Protein AF-A0A286A6K4-F1 (afdb_monomer_lite)

Radius of gyration: 18.93 Å; chains: 1; bounding box: 54×46×49 Å

Structure (mmCIF, N/CA/C/O backbone):
data_AF-A0A286A6K4-F1
#
_entry.id   AF-A0A286A6K4-F1
#
loop_
_atom_site.group_PDB
_atom_site.id
_atom_site.type_symbol
_atom_site.label_atom_id
_atom_site.label_alt_id
_atom_site.label_comp_id
_atom_site.label_asym_id
_atom_site.label_entity_id
_atom_site.label_seq_id
_atom_site.pdbx_PDB_ins_code
_atom_site.Cartn_x
_atom_site.Cartn_y
_atom_site.Cartn_z
_atom_site.occupancy
_atom_site.B_iso_or_equiv
_atom_site.auth_seq_id
_atom_site.auth_comp_id
_atom_site.auth_asym_id
_atom_site.auth_atom_id
_atom_site.pdbx_PDB_model_num
ATOM 1 N N . MET A 1 1 ? 25.365 28.812 -4.957 1.00 28.83 1 MET A N 1
ATOM 2 C CA . MET A 1 1 ? 25.739 27.561 -4.268 1.00 28.83 1 MET A CA 1
ATOM 3 C C . MET A 1 1 ? 24.721 27.369 -3.160 1.00 28.83 1 MET A C 1
ATOM 5 O O . MET A 1 1 ? 24.842 28.014 -2.130 1.00 28.83 1 MET A O 1
ATOM 9 N N . ILE A 1 2 ? 23.638 26.648 -3.447 1.00 25.81 2 ILE A N 1
ATOM 10 C CA . ILE A 1 2 ? 22.561 26.421 -2.474 1.00 25.81 2 ILE A CA 1
ATOM 11 C C . ILE A 1 2 ? 23.035 25.290 -1.561 1.00 25.81 2 ILE A C 1
ATOM 13 O O . ILE A 1 2 ? 23.483 24.254 -2.054 1.00 25.81 2 ILE A O 1
ATOM 17 N N . LEU A 1 3 ? 23.035 25.528 -0.252 1.00 21.88 3 LEU A N 1
ATOM 18 C CA . LEU A 1 3 ? 23.424 24.536 0.744 1.00 21.88 3 LEU A CA 1
ATOM 19 C C . LEU A 1 3 ? 22.329 23.461 0.814 1.00 21.88 3 LEU A C 1
ATOM 21 O O . LEU A 1 3 ? 21.149 23.781 0.896 1.00 21.88 3 LEU A O 1
ATOM 25 N N . LEU A 1 4 ? 22.725 22.183 0.832 1.00 24.80 4 LEU A N 1
ATOM 26 C CA . LEU A 1 4 ? 21.844 21.001 0.943 1.00 24.80 4 LEU A CA 1
ATOM 27 C C . LEU A 1 4 ? 20.885 21.026 2.156 1.00 24.80 4 LEU A C 1
ATOM 29 O O . LEU A 1 4 ? 19.951 20.239 2.225 1.00 24.80 4 LEU A O 1
ATOM 33 N N . GLN A 1 5 ? 21.096 21.945 3.097 1.00 26.61 5 GLN A N 1
ATOM 34 C CA . GLN A 1 5 ? 20.289 22.147 4.301 1.00 26.61 5 GLN A CA 1
ATOM 35 C C . GLN A 1 5 ? 19.028 22.990 4.024 1.00 26.61 5 GLN A C 1
ATOM 37 O O . GLN A 1 5 ? 18.044 22.890 4.753 1.00 26.61 5 GLN A O 1
ATOM 42 N N . ASP A 1 6 ? 19.031 23.778 2.944 1.00 25.44 6 ASP A N 1
ATOM 43 C CA . ASP A 1 6 ? 17.927 24.675 2.579 1.00 25.44 6 ASP A CA 1
ATOM 44 C C . ASP A 1 6 ? 16.860 23.987 1.703 1.00 25.44 6 ASP A C 1
ATOM 46 O O . ASP A 1 6 ? 15.765 24.519 1.535 1.00 25.44 6 ASP A O 1
ATOM 50 N N . LEU A 1 7 ? 17.140 22.782 1.185 1.00 24.81 7 LEU A N 1
ATOM 51 C CA . LEU A 1 7 ? 16.200 21.963 0.397 1.00 24.81 7 LEU A CA 1
ATOM 52 C C . LEU A 1 7 ? 15.197 21.171 1.261 1.00 24.81 7 LEU A C 1
ATOM 54 O O . LEU A 1 7 ? 14.222 20.645 0.735 1.00 24.81 7 LEU A O 1
ATOM 58 N N . PHE A 1 8 ? 15.393 21.136 2.583 1.00 26.64 8 PHE A N 1
ATOM 59 C CA . PHE A 1 8 ? 14.507 20.481 3.555 1.00 26.64 8 PHE A CA 1
ATOM 60 C C . PHE A 1 8 ? 13.744 21.493 4.423 1.00 26.64 8 PHE A C 1
ATOM 62 O O . PHE A 1 8 ? 13.585 21.312 5.629 1.00 26.64 8 PHE A O 1
ATOM 69 N N . GLN A 1 9 ? 13.254 22.582 3.829 1.00 26.62 9 GLN A N 1
ATOM 70 C CA . GLN A 1 9 ? 12.244 23.405 4.494 1.00 26.62 9 GLN A CA 1
ATOM 71 C C . GLN A 1 9 ? 10.858 22.767 4.272 1.00 26.62 9 GLN A C 1
ATOM 73 O O . GLN A 1 9 ? 10.424 22.674 3.123 1.00 26.62 9 GLN A O 1
ATOM 78 N N . PRO A 1 10 ? 10.109 22.405 5.336 1.00 27.75 10 PRO A N 1
ATOM 79 C CA . PRO A 1 10 ? 8.742 21.861 5.253 1.00 27.75 10 PRO A CA 1
ATOM 80 C C . PRO A 1 10 ? 7.733 22.747 4.497 1.00 27.75 10 PRO A C 1
ATOM 82 O O . PRO A 1 10 ? 6.605 22.340 4.251 1.00 27.75 10 PRO A O 1
ATOM 85 N N . ARG A 1 11 ? 8.125 23.972 4.125 1.00 25.16 11 ARG A N 1
ATOM 86 C CA . ARG A 1 11 ? 7.265 24.989 3.517 1.00 25.16 11 ARG A CA 1
ATOM 87 C C . ARG A 1 11 ? 6.868 24.730 2.064 1.00 25.16 11 ARG A C 1
ATOM 89 O O . ARG A 1 11 ? 5.878 25.300 1.637 1.00 25.16 11 ARG A O 1
ATOM 96 N N . LEU A 1 12 ? 7.567 23.868 1.322 1.00 25.53 12 LEU A N 1
ATOM 97 C CA . LEU A 1 12 ? 7.140 23.508 -0.043 1.00 25.53 12 LEU A CA 1
ATOM 98 C C . LEU A 1 12 ? 6.077 22.392 -0.073 1.00 25.53 12 LEU A C 1
ATOM 100 O O . LEU A 1 12 ? 5.507 22.123 -1.125 1.00 25.53 12 LEU A O 1
ATOM 104 N N . PHE A 1 13 ? 5.781 21.759 1.070 1.00 32.44 13 PHE A N 1
ATOM 105 C CA . PHE A 1 13 ? 4.783 20.687 1.172 1.00 32.44 13 PHE A CA 1
ATOM 106 C C . PHE A 1 13 ? 3.336 21.192 1.315 1.00 32.44 13 PHE A C 1
ATOM 108 O O . PHE A 1 13 ? 2.411 20.459 0.976 1.00 32.44 13 PHE A O 1
ATOM 115 N N . GLU A 1 14 ? 3.120 22.433 1.767 1.00 32.50 14 GLU A N 1
ATOM 116 C CA . GLU A 1 14 ? 1.772 22.999 1.966 1.00 32.50 14 GLU A CA 1
ATOM 117 C C . GLU A 1 14 ? 1.154 23.625 0.701 1.00 32.50 14 GLU A C 1
ATOM 119 O O . GLU A 1 14 ? -0.050 23.870 0.667 1.00 32.50 14 GLU A O 1
ATOM 124 N N . GLU A 1 15 ? 1.931 23.867 -0.360 1.00 34.84 15 GLU A N 1
ATOM 125 C CA . GLU A 1 15 ? 1.432 24.561 -1.562 1.00 34.84 15 GLU A CA 1
ATOM 126 C C . GLU A 1 15 ? 0.869 23.640 -2.654 1.00 34.84 15 GLU A C 1
ATOM 128 O O . GLU A 1 15 ? 0.333 24.130 -3.645 1.00 34.84 15 GLU A O 1
ATOM 133 N N . TYR A 1 16 ? 0.918 22.318 -2.471 1.00 36.81 16 TYR A N 1
ATOM 134 C CA . TYR A 1 16 ? 0.373 21.360 -3.442 1.00 36.81 16 TYR A CA 1
ATOM 135 C C . TYR A 1 16 ? -0.550 20.327 -2.798 1.00 36.81 16 TYR A C 1
ATOM 137 O O . TYR A 1 16 ? -0.490 19.127 -3.072 1.00 36.81 16 TYR A O 1
ATOM 145 N N . ILE A 1 17 ? -1.419 20.814 -1.921 1.00 43.50 17 ILE A N 1
ATOM 146 C CA . ILE A 1 17 ? -2.679 20.147 -1.639 1.00 43.50 17 ILE A CA 1
ATOM 147 C C . ILE A 1 17 ? -3.728 20.913 -2.430 1.00 43.50 17 ILE A C 1
ATOM 149 O O . ILE A 1 17 ? -3.882 22.121 -2.243 1.00 43.50 17 ILE A O 1
ATOM 153 N N . ASP A 1 18 ? -4.428 20.228 -3.333 1.00 49.19 18 ASP A N 1
ATOM 154 C CA . ASP A 1 18 ? -5.665 20.766 -3.882 1.00 49.19 18 ASP A CA 1
ATOM 155 C C . ASP A 1 18 ? -6.593 21.034 -2.687 1.00 49.19 18 ASP A C 1
ATOM 157 O O . ASP A 1 18 ? -7.101 20.103 -2.053 1.00 49.19 18 ASP A O 1
ATOM 161 N N . LYS A 1 19 ? -6.703 22.310 -2.297 1.00 48.75 19 LYS A N 1
ATOM 162 C CA . LYS A 1 19 ? -7.422 22.735 -1.089 1.00 48.75 19 LYS A CA 1
ATOM 163 C C . LYS A 1 19 ? -8.870 22.259 -1.122 1.00 48.75 19 LYS A C 1
ATOM 165 O O . LYS A 1 19 ? -9.441 22.035 -0.056 1.00 48.75 19 LYS A O 1
ATOM 170 N N . ASP A 1 20 ? -9.412 22.034 -2.316 1.00 50.16 20 ASP A N 1
ATOM 171 C CA . ASP A 1 20 ? -10.751 21.505 -2.517 1.00 50.16 20 ASP A CA 1
ATOM 172 C C . ASP A 1 20 ? -10.826 20.030 -2.093 1.00 50.16 20 ASP A C 1
ATOM 174 O O . ASP A 1 20 ? -11.755 19.638 -1.393 1.00 50.16 20 ASP A O 1
ATOM 178 N N . ILE A 1 21 ? -9.810 19.212 -2.393 1.00 51.97 21 ILE A N 1
ATOM 179 C CA . ILE A 1 21 ? -9.761 17.797 -1.981 1.00 51.97 21 ILE A CA 1
ATOM 180 C C . ILE A 1 21 ? -9.634 17.666 -0.460 1.00 51.97 21 ILE A C 1
ATOM 182 O O . ILE A 1 21 ? -10.312 16.837 0.151 1.00 51.97 21 ILE A O 1
ATOM 186 N N . GLU A 1 22 ? -8.774 18.464 0.175 1.00 54.81 22 GLU A N 1
ATOM 187 C CA . GLU A 1 22 ? -8.604 18.401 1.632 1.00 54.81 22 GLU A CA 1
ATOM 188 C C . GLU A 1 22 ? -9.818 18.960 2.383 1.00 54.81 22 GLU A C 1
ATOM 190 O O . GLU A 1 22 ? -10.175 18.443 3.444 1.00 54.81 22 GLU A O 1
ATOM 195 N N . TYR A 1 23 ? -10.484 19.972 1.823 1.00 61.22 23 TYR A N 1
ATOM 196 C CA . TYR A 1 23 ? -11.755 20.482 2.328 1.00 61.22 23 TYR A CA 1
ATOM 197 C C . TYR A 1 23 ? -12.859 19.422 2.248 1.00 61.22 23 TYR A C 1
ATOM 199 O O . TYR A 1 23 ? -13.470 19.103 3.268 1.00 61.22 23 TYR A O 1
ATOM 207 N N . GLU A 1 24 ? -13.058 18.812 1.077 1.00 59.22 24 GLU A N 1
ATOM 208 C CA . GLU A 1 24 ? -14.053 17.752 0.878 1.00 59.22 24 GLU A CA 1
ATOM 209 C C . GLU A 1 24 ? -13.760 16.529 1.759 1.00 59.22 24 GLU A C 1
ATOM 211 O O . GLU A 1 24 ? -14.671 15.905 2.303 1.00 59.22 24 GLU A O 1
ATOM 216 N N . TYR A 1 25 ? -12.484 16.199 1.972 1.00 57.69 25 TYR A N 1
ATOM 217 C CA . TYR A 1 25 ? -12.091 15.119 2.872 1.00 57.69 25 TYR A CA 1
ATOM 218 C C . TYR A 1 25 ? -12.361 15.438 4.348 1.00 57.69 25 TYR A C 1
ATOM 220 O O . TYR A 1 25 ? -12.911 14.596 5.063 1.00 57.69 25 TYR A O 1
ATOM 228 N N . ARG A 1 26 ? -12.006 16.643 4.820 1.00 61.62 26 ARG A N 1
ATOM 229 C CA . ARG A 1 26 ? -12.330 17.082 6.190 1.00 61.62 26 ARG A CA 1
ATOM 230 C C . ARG A 1 26 ? -13.837 17.063 6.420 1.00 61.62 26 ARG A C 1
ATOM 232 O O . ARG A 1 26 ? -14.285 16.492 7.412 1.00 61.62 26 ARG A O 1
ATOM 239 N N . ARG A 1 27 ? -14.602 17.580 5.460 1.00 68.44 27 ARG A N 1
ATOM 240 C CA . ARG A 1 27 ? -16.064 17.564 5.476 1.00 68.44 27 ARG A CA 1
ATOM 241 C C . ARG A 1 27 ? -16.625 16.144 5.560 1.00 68.44 27 ARG A C 1
ATOM 243 O O . ARG A 1 27 ? -17.447 15.868 6.427 1.00 68.44 27 ARG A O 1
ATOM 250 N N . PHE A 1 28 ? -16.137 15.223 4.726 1.00 66.44 28 PHE A N 1
ATOM 251 C CA . PHE A 1 28 ? -16.551 13.818 4.774 1.00 66.44 28 PHE A CA 1
ATOM 252 C C . PHE A 1 28 ? -16.250 13.171 6.133 1.00 66.44 28 PHE A C 1
ATOM 254 O O . PHE A 1 28 ? -17.083 12.444 6.675 1.00 66.44 28 PHE A O 1
ATOM 261 N N . GLN A 1 29 ? -15.076 13.433 6.716 1.00 59.38 29 GLN A N 1
ATOM 262 C CA . GLN A 1 29 ? -14.721 12.908 8.037 1.00 59.38 29 GLN A CA 1
ATOM 263 C C . GLN A 1 29 ? -15.647 13.445 9.132 1.00 59.38 29 GLN A C 1
ATOM 265 O O . GLN A 1 29 ? -16.131 12.656 9.944 1.00 59.38 29 GLN A O 1
ATOM 270 N N . GLU A 1 30 ? -15.934 14.746 9.127 1.00 72.62 30 GLU A N 1
ATOM 271 C CA . GLU A 1 30 ? -16.838 15.395 10.082 1.00 72.62 30 GLU A CA 1
ATOM 272 C C . GLU A 1 30 ? -18.277 14.873 9.964 1.00 72.62 30 GLU A C 1
ATOM 274 O O . GLU A 1 30 ? -18.847 14.424 10.961 1.00 72.62 30 GLU A O 1
ATOM 279 N N . GLU A 1 31 ? -18.837 14.830 8.752 1.00 75.69 31 GLU A N 1
ATOM 280 C CA . GLU A 1 31 ? -20.190 14.315 8.499 1.00 75.69 31 GLU A CA 1
ATOM 281 C C . GLU A 1 31 ? -20.279 12.814 8.837 1.00 75.69 31 GLU A C 1
ATOM 283 O O . GLU A 1 31 ? -21.224 12.374 9.492 1.00 75.69 31 GLU A O 1
ATOM 288 N N . SER A 1 32 ? -19.247 12.020 8.516 1.00 62.41 32 SER A N 1
ATOM 289 C CA . SER A 1 32 ? -19.202 10.601 8.896 1.00 62.41 32 SER A CA 1
ATOM 290 C C . SER A 1 32 ? -19.074 10.386 10.407 1.00 62.41 32 SER A C 1
ATOM 292 O O . SER A 1 32 ? -19.528 9.370 10.936 1.00 62.41 32 SER A O 1
ATOM 294 N N . HIS A 1 33 ? -18.424 11.302 11.125 1.00 68.12 33 HIS A N 1
ATOM 295 C CA . HIS A 1 33 ? -18.335 11.238 12.578 1.00 68.12 33 HIS A CA 1
ATOM 296 C C . HIS A 1 33 ? -19.690 11.550 13.214 1.00 68.12 33 HIS A C 1
ATOM 298 O O . HIS A 1 33 ? -20.110 10.840 14.125 1.00 68.12 33 HIS A O 1
ATOM 304 N N . TYR A 1 34 ? -20.392 12.556 12.689 1.00 76.31 34 TYR A N 1
ATOM 305 C CA . TYR A 1 34 ? -21.727 12.933 13.138 1.00 76.31 34 TYR A CA 1
ATOM 306 C C . TYR A 1 34 ? -22.728 11.784 12.971 1.00 76.31 34 TYR A C 1
ATOM 308 O O . TYR A 1 34 ? -23.319 11.337 13.950 1.00 76.31 34 TYR A O 1
ATOM 316 N N . LEU A 1 35 ? -22.824 11.216 11.767 1.00 72.44 35 LEU A N 1
ATOM 317 C CA . LEU A 1 35 ? -23.774 10.140 11.466 1.00 72.44 35 LEU A CA 1
ATOM 318 C C . LEU A 1 35 ? -23.503 8.862 12.281 1.00 72.44 35 LEU A C 1
ATOM 320 O O . LEU A 1 35 ? -24.432 8.165 12.675 1.00 72.44 35 LEU A O 1
ATOM 324 N N . LYS A 1 36 ? -22.234 8.564 12.603 1.00 70.25 36 LYS A N 1
ATOM 325 C CA . LYS A 1 36 ? -21.887 7.459 13.520 1.00 70.25 36 LYS A CA 1
ATOM 326 C C . LYS A 1 36 ? -22.377 7.700 14.944 1.00 70.25 36 LYS A C 1
ATOM 328 O O . LYS A 1 36 ? -22.726 6.736 15.613 1.00 70.25 36 LYS A O 1
ATOM 333 N N . ASN A 1 37 ? -22.348 8.944 15.420 1.00 79.38 37 ASN A N 1
ATOM 334 C CA . ASN A 1 37 ? -22.817 9.276 16.765 1.00 79.38 37 ASN A CA 1
ATOM 335 C C . ASN A 1 37 ? -24.348 9.221 16.870 1.00 79.38 37 ASN A C 1
ATOM 337 O O . ASN A 1 37 ? -24.863 8.996 17.961 1.00 79.38 37 ASN A O 1
ATOM 341 N N . GLU A 1 38 ? -25.058 9.396 15.755 1.00 87.56 38 GLU A N 1
ATOM 342 C CA . GLU A 1 38 ? -26.518 9.255 15.677 1.00 87.56 38 GLU A CA 1
ATOM 343 C C . GLU A 1 38 ? -26.987 7.829 15.333 1.00 87.56 38 GLU A C 1
ATOM 345 O O . GLU A 1 38 ? -28.183 7.606 15.169 1.00 87.56 38 GLU A O 1
ATOM 350 N N . ASP A 1 39 ? -26.069 6.858 15.228 1.00 81.94 39 ASP A N 1
ATOM 351 C CA . ASP A 1 39 ? -26.351 5.495 14.752 1.00 81.94 39 ASP A CA 1
ATOM 352 C C . ASP A 1 39 ? -27.038 5.449 13.360 1.00 81.94 39 ASP A C 1
ATOM 354 O O . ASP A 1 39 ? -27.697 4.464 13.008 1.0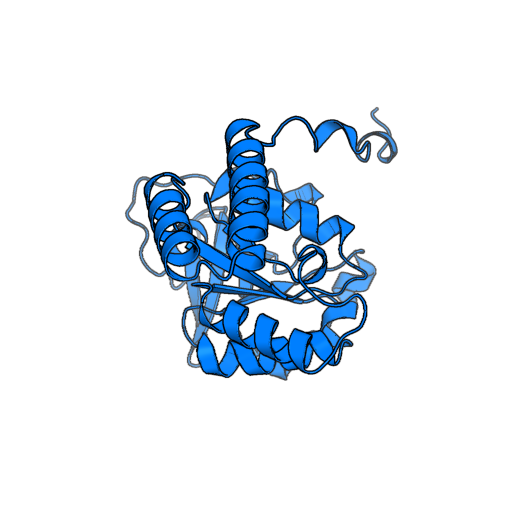0 81.94 39 ASP A O 1
ATOM 358 N N . ASP A 1 40 ? -26.845 6.481 12.526 1.00 79.44 40 ASP A N 1
ATOM 359 C CA . ASP A 1 40 ? -27.398 6.568 11.170 1.00 79.44 40 ASP A CA 1
ATOM 360 C C . ASP A 1 40 ? -26.508 5.840 10.149 1.00 79.44 40 ASP A C 1
ATOM 362 O O . ASP A 1 40 ? -25.680 6.410 9.428 1.00 79.44 40 ASP A O 1
ATOM 366 N N . TRP A 1 41 ? -26.675 4.521 10.096 1.00 62.41 41 TRP A N 1
ATOM 367 C CA . TRP A 1 41 ? -25.925 3.653 9.189 1.00 62.41 41 TRP A CA 1
ATOM 368 C C . TRP A 1 41 ? -26.317 3.814 7.717 1.00 62.41 41 TRP A C 1
ATOM 370 O O . TRP A 1 41 ? -25.468 3.614 6.845 1.00 62.41 41 TRP A O 1
ATOM 380 N N . GLU A 1 42 ? -27.565 4.190 7.435 1.00 63.16 42 GLU A N 1
ATOM 381 C CA . GLU A 1 42 ? -28.054 4.407 6.070 1.00 63.16 42 GLU A CA 1
ATOM 382 C C . GLU A 1 42 ? -27.521 5.733 5.512 1.00 63.16 42 GLU A C 1
ATOM 384 O O . GLU A 1 42 ? -27.007 5.777 4.390 1.00 63.16 42 GLU A O 1
ATOM 389 N N . GLY A 1 43 ? -27.528 6.793 6.325 1.00 63.91 43 GLY A N 1
ATOM 390 C CA . GLY A 1 43 ? -26.888 8.068 6.017 1.00 63.91 43 GLY A CA 1
ATOM 391 C C . GLY A 1 43 ? -25.387 7.923 5.786 1.00 63.91 43 GLY A C 1
ATOM 392 O O . GLY A 1 43 ? -24.863 8.470 4.816 1.00 63.91 43 GLY A O 1
ATOM 393 N N . LEU A 1 44 ? -24.686 7.119 6.594 1.00 57.75 44 LEU A N 1
ATOM 394 C CA . LEU A 1 44 ? -23.260 6.821 6.384 1.00 57.75 44 LEU A CA 1
ATOM 395 C C . LEU A 1 44 ? -22.983 6.132 5.048 1.00 57.75 44 LEU A C 1
ATOM 397 O O . LEU A 1 44 ? -21.993 6.443 4.379 1.00 57.75 44 LEU A O 1
ATOM 401 N N . GLU A 1 45 ? -23.829 5.178 4.664 1.00 52.50 45 GLU A N 1
ATOM 402 C CA . GLU A 1 45 ? -23.691 4.470 3.394 1.00 52.50 45 GLU A CA 1
ATOM 403 C C . GLU A 1 45 ? -23.959 5.407 2.207 1.00 52.50 45 GLU A C 1
ATOM 405 O O . GLU A 1 45 ? -23.213 5.397 1.224 1.00 52.50 45 GLU A O 1
ATOM 410 N N . ASN A 1 46 ? -24.979 6.258 2.315 1.00 61.91 46 ASN A N 1
ATOM 411 C CA . ASN A 1 46 ? -25.338 7.232 1.289 1.00 61.91 46 ASN A CA 1
ATOM 412 C C . ASN A 1 46 ? -24.300 8.351 1.155 1.00 61.91 46 ASN A C 1
ATOM 414 O O . ASN A 1 46 ? -23.923 8.680 0.031 1.00 61.91 46 ASN A O 1
ATOM 418 N N . LEU A 1 47 ? -23.758 8.860 2.264 1.00 67.69 47 LEU A N 1
ATOM 419 C CA . LEU A 1 47 ? -22.649 9.815 2.265 1.00 67.69 47 LEU A CA 1
ATOM 420 C C . LEU A 1 47 ? -21.402 9.207 1.615 1.00 67.69 47 LEU A C 1
ATOM 422 O O . LEU A 1 47 ? -20.747 9.849 0.797 1.00 67.69 47 LEU A O 1
ATOM 426 N N . GLY A 1 48 ? -21.100 7.941 1.921 1.00 57.56 48 GLY A N 1
ATOM 427 C CA . GLY A 1 48 ? -20.022 7.197 1.269 1.00 57.56 48 GLY A CA 1
ATOM 428 C C . GLY A 1 48 ? -20.220 7.069 -0.243 1.00 57.56 48 GLY A C 1
ATOM 429 O O . GLY A 1 48 ? -19.278 7.290 -1.000 1.00 57.56 48 GLY A O 1
ATOM 430 N N . LYS A 1 49 ? -21.444 6.769 -0.699 1.00 53.12 49 LYS A N 1
ATOM 431 C CA . LYS A 1 49 ? -21.795 6.700 -2.131 1.00 53.12 49 LYS A CA 1
ATOM 432 C C . LYS A 1 49 ? -21.723 8.066 -2.810 1.00 53.12 49 LYS A C 1
ATOM 434 O O . LYS A 1 49 ? -21.201 8.156 -3.916 1.00 53.12 49 LYS A O 1
ATOM 439 N N . GLN A 1 50 ? -22.215 9.118 -2.161 1.00 60.88 50 GLN A N 1
ATOM 440 C CA . GLN A 1 50 ? -22.185 10.481 -2.684 1.00 60.88 50 GLN A CA 1
ATOM 441 C C . GLN A 1 50 ? -20.749 10.989 -2.794 1.00 60.88 50 GLN A C 1
ATOM 443 O O . GLN A 1 50 ? -20.380 11.496 -3.846 1.00 60.88 50 GLN A O 1
ATOM 448 N N . TYR A 1 51 ? -19.928 10.778 -1.762 1.00 62.16 51 TYR A N 1
ATOM 449 C CA . TYR A 1 51 ? -18.503 11.087 -1.805 1.00 62.16 51 TYR A CA 1
ATOM 450 C C . TYR A 1 51 ? -17.801 10.267 -2.882 1.00 62.16 51 TYR A C 1
ATOM 452 O O . TYR A 1 51 ? -17.033 10.818 -3.647 1.00 62.16 51 TYR A O 1
ATOM 460 N N . TYR A 1 52 ? -18.087 8.975 -3.030 1.00 50.00 52 TYR A N 1
ATOM 461 C CA . TYR A 1 52 ? -17.526 8.162 -4.117 1.00 50.00 52 TYR A CA 1
ATOM 462 C C . TYR A 1 52 ? -17.918 8.671 -5.518 1.00 50.00 52 TYR A C 1
ATOM 464 O O . TYR A 1 52 ? -17.138 8.570 -6.457 1.00 50.00 52 TYR A O 1
ATOM 472 N N . GLN A 1 53 ? -19.120 9.234 -5.670 1.00 48.25 53 GLN A N 1
ATOM 473 C CA . GLN A 1 53 ? -19.597 9.808 -6.932 1.00 48.25 53 GLN A CA 1
ATOM 474 C C . GLN A 1 53 ? -19.072 11.233 -7.188 1.00 48.25 53 GLN A C 1
ATOM 476 O O . GLN A 1 53 ? -18.897 11.609 -8.347 1.00 48.25 53 GLN A O 1
ATOM 481 N N . SER A 1 54 ? -18.846 12.032 -6.138 1.00 52.41 54 SER A N 1
ATOM 482 C CA . SER A 1 54 ? -18.385 13.426 -6.226 1.00 52.41 54 SER A CA 1
ATOM 483 C C . SER A 1 54 ? -16.864 13.554 -6.180 1.00 52.41 54 SER A C 1
ATOM 485 O O . SER A 1 54 ? -16.282 14.372 -6.897 1.00 52.41 54 SER A O 1
ATOM 487 N N . SER A 1 55 ? -16.202 12.726 -5.373 1.00 52.12 55 SER A N 1
ATOM 488 C CA . SER A 1 55 ? -14.760 12.571 -5.397 1.00 52.12 55 SER A CA 1
ATOM 489 C C . SER A 1 55 ? -14.411 11.942 -6.737 1.00 52.12 55 SER A C 1
ATOM 491 O O . SER A 1 55 ? -14.744 10.804 -7.046 1.00 52.12 55 SER A O 1
ATOM 493 N N . LYS A 1 56 ? -13.678 12.685 -7.564 1.00 52.38 56 LYS A N 1
ATOM 494 C CA . LYS A 1 56 ? -13.050 12.141 -8.776 1.00 52.38 56 LYS A CA 1
ATOM 495 C C . LYS A 1 56 ? -12.057 11.009 -8.464 1.00 52.38 56 LYS A C 1
ATOM 497 O O . LYS A 1 56 ? -11.381 10.548 -9.380 1.00 52.38 56 LYS A O 1
ATOM 502 N N . CYS A 1 57 ? -11.900 10.621 -7.200 1.00 54.97 57 CYS A N 1
ATOM 503 C CA . CYS A 1 57 ? -10.924 9.667 -6.731 1.00 54.97 57 CYS A CA 1
ATOM 504 C C . CYS A 1 57 ? -11.331 8.256 -7.152 1.00 54.97 57 CYS A C 1
ATOM 506 O O . CYS A 1 57 ? -12.353 7.725 -6.725 1.00 54.97 57 CYS A O 1
ATOM 508 N N . LYS A 1 58 ? -10.529 7.659 -8.031 1.00 62.62 58 LYS A N 1
ATOM 509 C CA . LYS A 1 58 ? -10.908 6.416 -8.713 1.00 62.62 58 LYS A CA 1
ATOM 510 C C . LYS A 1 58 ? -10.684 5.170 -7.865 1.00 62.62 58 LYS A C 1
ATOM 512 O O . LYS A 1 58 ? -11.280 4.138 -8.156 1.00 62.62 58 LYS A O 1
ATOM 517 N N . LEU A 1 59 ? -9.803 5.249 -6.866 1.00 81.69 59 LEU A N 1
ATOM 518 C CA . LEU A 1 59 ? -9.249 4.067 -6.220 1.00 81.69 59 LEU A CA 1
ATOM 519 C C . LEU A 1 59 ? -8.782 4.346 -4.784 1.00 81.69 59 LEU A C 1
ATOM 521 O O . LEU A 1 59 ? -8.135 5.360 -4.514 1.00 81.69 59 LEU A O 1
ATOM 525 N N . PHE A 1 60 ? -9.062 3.412 -3.876 1.00 84.38 60 PHE A N 1
ATOM 526 C CA . PHE A 1 60 ? -8.691 3.456 -2.464 1.00 84.38 60 PHE A CA 1
ATOM 527 C C . PHE A 1 60 ? -7.515 2.514 -2.183 1.00 84.38 60 PHE A C 1
ATOM 529 O O . PHE A 1 60 ? -7.557 1.320 -2.479 1.00 84.38 60 PHE A O 1
ATOM 536 N N . VAL A 1 61 ? -6.474 3.027 -1.539 1.00 91.56 61 VAL A N 1
ATOM 537 C CA . VAL A 1 61 ? -5.255 2.294 -1.193 1.00 91.56 61 VAL A CA 1
ATOM 538 C C . VAL A 1 61 ? -5.121 2.210 0.321 1.00 91.56 61 VAL A C 1
ATOM 540 O O . VAL A 1 61 ? -5.098 3.234 0.999 1.00 91.56 61 VAL A O 1
ATOM 543 N N . PHE A 1 62 ? -4.986 1.002 0.858 1.00 93.62 62 PHE A N 1
ATOM 544 C CA . PHE A 1 62 ? -4.521 0.801 2.229 1.00 93.62 62 PHE A CA 1
ATOM 545 C C . PHE A 1 62 ? -2.991 0.831 2.237 1.00 93.62 62 PHE A C 1
ATOM 547 O O . PHE A 1 62 ? -2.377 0.014 1.553 1.00 93.62 62 PHE A O 1
ATOM 554 N N . LEU A 1 63 ? -2.374 1.741 2.992 1.00 95.25 63 LEU A N 1
ATOM 555 C CA . LEU A 1 63 ? -0.918 1.844 3.106 1.00 95.25 63 LEU A CA 1
ATOM 556 C C . LEU A 1 63 ? -0.450 1.378 4.493 1.00 95.25 63 LEU A C 1
ATOM 558 O O . LEU A 1 63 ? -0.568 2.093 5.487 1.00 95.25 63 LEU A O 1
ATOM 562 N N . SER A 1 64 ? 0.113 0.173 4.546 1.00 95.88 64 SER A N 1
ATOM 563 C CA . SER A 1 64 ? 0.785 -0.344 5.739 1.00 95.88 64 SER A CA 1
ATOM 564 C C . SER A 1 64 ? 2.202 0.225 5.813 1.00 95.88 64 SER A C 1
ATOM 566 O O . SER A 1 64 ? 2.960 0.157 4.843 1.00 95.88 64 SER A O 1
ATOM 568 N N . HIS A 1 65 ? 2.547 0.814 6.954 1.00 93.31 65 HIS A N 1
ATOM 569 C CA . HIS A 1 65 ? 3.819 1.494 7.197 1.00 93.31 65 HIS A CA 1
ATOM 570 C C . HIS A 1 65 ? 4.186 1.391 8.683 1.00 93.31 65 HIS A C 1
ATOM 572 O O . HIS A 1 65 ? 3.325 1.148 9.530 1.00 93.31 65 HIS A O 1
ATOM 578 N N . SER A 1 66 ? 5.462 1.588 9.022 1.00 90.62 66 SER A N 1
ATOM 579 C CA . SER A 1 66 ? 5.848 1.762 10.424 1.00 90.62 66 SER A CA 1
ATOM 580 C C . SER A 1 66 ? 5.519 3.174 10.884 1.00 90.62 66 SER A C 1
ATOM 582 O O . SER A 1 66 ? 5.787 4.144 10.178 1.00 90.62 66 SER A O 1
ATOM 584 N N . HIS A 1 67 ? 5.058 3.307 12.124 1.00 86.12 67 HIS A N 1
ATOM 585 C CA . HIS A 1 67 ? 4.815 4.610 12.741 1.00 86.12 67 HIS A CA 1
ATOM 586 C C . HIS A 1 67 ? 6.085 5.486 12.802 1.00 86.12 67 HIS A C 1
ATOM 588 O O . HIS A 1 67 ? 6.002 6.711 12.768 1.00 86.12 67 HIS A O 1
ATOM 594 N N . SER A 1 68 ? 7.276 4.869 12.831 1.00 82.44 68 SER A N 1
ATOM 595 C CA . SER A 1 68 ? 8.569 5.572 12.758 1.00 82.44 68 SER A CA 1
ATOM 596 C C . SER A 1 68 ? 8.813 6.293 11.429 1.00 82.44 68 SER A C 1
ATOM 598 O O . SER A 1 68 ? 9.667 7.173 11.364 1.00 82.44 68 SER A O 1
ATOM 600 N N . ASP A 1 69 ? 8.076 5.934 10.377 1.00 80.00 69 ASP A N 1
ATOM 601 C CA . ASP A 1 69 ? 8.309 6.405 9.009 1.00 80.00 69 ASP A CA 1
ATOM 602 C C . ASP A 1 69 ? 7.264 7.438 8.571 1.00 80.00 69 ASP A C 1
ATOM 604 O O . ASP A 1 69 ? 7.125 7.728 7.378 1.00 80.00 69 ASP A O 1
ATOM 608 N N . LEU A 1 70 ? 6.505 7.994 9.522 1.00 77.81 70 LEU A N 1
ATOM 609 C CA . LEU A 1 70 ? 5.358 8.859 9.246 1.00 77.81 70 LEU A CA 1
ATOM 610 C C . LEU A 1 70 ? 5.728 10.064 8.367 1.00 77.81 70 LEU A C 1
ATOM 612 O O . LEU A 1 70 ? 5.013 10.373 7.415 1.00 77.81 70 LEU A O 1
ATOM 616 N N . GLN A 1 71 ? 6.887 10.684 8.617 1.00 72.38 71 GLN A N 1
ATOM 617 C CA . GLN A 1 71 ? 7.372 11.820 7.822 1.00 72.38 71 GLN A CA 1
ATOM 618 C C . GLN A 1 71 ? 7.501 11.491 6.322 1.00 72.38 71 GLN A C 1
ATOM 620 O O . GLN A 1 71 ? 7.136 12.297 5.472 1.00 72.38 71 GLN A O 1
ATOM 625 N N . TYR A 1 72 ? 7.962 10.285 5.984 1.00 71.88 72 TYR A N 1
ATOM 626 C CA . TYR A 1 72 ? 8.158 9.843 4.599 1.00 71.88 72 TYR A CA 1
ATOM 627 C C . TYR A 1 72 ? 6.863 9.306 3.991 1.00 71.88 72 TYR A C 1
ATOM 629 O O . TYR A 1 72 ? 6.595 9.481 2.801 1.00 71.88 72 TYR A O 1
ATOM 637 N N . THR A 1 73 ? 6.036 8.699 4.841 1.00 80.31 73 THR A N 1
ATOM 638 C CA . THR A 1 73 ? 4.698 8.214 4.504 1.00 80.31 73 THR A CA 1
ATOM 639 C C . THR A 1 73 ? 3.825 9.353 3.977 1.00 80.31 73 THR A C 1
ATOM 641 O O . THR A 1 73 ? 3.145 9.174 2.968 1.00 80.31 73 THR A O 1
ATOM 644 N N . MET A 1 74 ? 3.899 10.546 4.581 1.00 78.06 74 MET A N 1
ATOM 645 C CA . MET A 1 74 ? 3.177 11.731 4.096 1.00 78.06 74 MET A CA 1
ATOM 646 C C . MET A 1 74 ? 3.599 12.139 2.683 1.00 78.06 74 MET A C 1
ATOM 648 O O . MET A 1 74 ? 2.741 12.390 1.838 1.00 78.06 74 MET A O 1
ATOM 652 N N . GLY A 1 75 ? 4.904 12.129 2.396 1.00 76.50 75 GLY A N 1
ATOM 653 C CA . GLY A 1 75 ? 5.419 12.379 1.050 1.00 76.50 75 GLY A CA 1
ATOM 654 C C . GLY A 1 75 ? 4.813 11.426 0.026 1.00 76.50 75 GLY A C 1
ATOM 655 O O . GLY A 1 75 ? 4.228 11.862 -0.965 1.00 76.50 75 GLY A O 1
ATOM 656 N N . LEU A 1 76 ? 4.885 10.120 0.294 1.00 82.38 76 LEU A N 1
ATOM 657 C CA . LEU A 1 76 ? 4.318 9.096 -0.585 1.00 82.38 76 LEU A CA 1
ATOM 658 C C . LEU A 1 76 ? 2.818 9.292 -0.819 1.00 82.38 76 LEU A C 1
ATOM 660 O O . LEU A 1 76 ? 2.359 9.207 -1.959 1.00 82.38 76 LEU A O 1
ATOM 664 N N . ILE A 1 77 ? 2.062 9.576 0.242 1.00 82.62 77 ILE A N 1
ATOM 665 C CA . ILE A 1 77 ? 0.624 9.838 0.153 1.00 82.62 77 ILE A CA 1
ATOM 666 C C . ILE A 1 77 ? 0.347 11.011 -0.788 1.00 82.62 77 ILE A C 1
ATOM 668 O O . ILE A 1 77 ? -0.510 10.884 -1.665 1.00 82.62 77 ILE A O 1
ATOM 672 N N . SER A 1 78 ? 1.079 12.119 -0.647 1.00 76.44 78 SER A N 1
ATOM 673 C CA . SER A 1 78 ? 0.927 13.289 -1.518 1.00 76.44 78 SER A CA 1
ATOM 674 C C . SER A 1 78 ? 1.237 12.962 -2.976 1.00 76.44 78 SER A C 1
ATOM 676 O O . SER A 1 78 ? 0.476 13.348 -3.856 1.00 76.44 78 SER A O 1
ATOM 678 N N . PHE A 1 79 ? 2.289 12.192 -3.262 1.00 80.19 79 PHE A N 1
ATOM 679 C CA . PHE A 1 79 ? 2.590 11.771 -4.637 1.00 80.19 79 PHE A CA 1
ATOM 680 C C . PHE A 1 79 ? 1.507 10.893 -5.243 1.00 80.19 79 PHE A C 1
ATOM 682 O O . PHE A 1 79 ? 1.064 11.153 -6.361 1.00 80.19 79 PHE A O 1
ATOM 689 N N . LEU A 1 80 ? 1.044 9.887 -4.499 1.00 84.88 80 LEU A N 1
ATOM 690 C CA . LEU A 1 80 ? -0.004 8.993 -4.973 1.00 84.88 80 LEU A CA 1
ATOM 691 C C . LEU A 1 80 ? -1.296 9.769 -5.267 1.00 84.88 80 LEU A C 1
ATOM 693 O O . LEU A 1 80 ? -1.884 9.610 -6.339 1.00 84.88 80 LEU A O 1
ATOM 697 N N . ARG A 1 81 ? -1.697 10.657 -4.351 1.00 79.81 81 ARG A N 1
ATOM 698 C CA . ARG A 1 81 ? -2.872 11.526 -4.506 1.00 79.81 81 ARG A CA 1
ATOM 699 C C . ARG A 1 81 ? -2.729 12.467 -5.696 1.00 79.81 81 ARG A C 1
ATOM 701 O O . ARG A 1 81 ? -3.577 12.449 -6.581 1.00 79.81 81 ARG A O 1
ATOM 708 N N . ASN A 1 82 ? -1.651 13.242 -5.748 1.00 74.00 82 ASN A N 1
ATOM 709 C CA . ASN A 1 82 ? -1.498 14.311 -6.732 1.00 74.00 82 ASN A CA 1
ATOM 710 C C . ASN A 1 82 ? -1.282 13.777 -8.150 1.00 74.00 82 ASN A C 1
ATOM 712 O O . ASN A 1 82 ? -1.737 14.393 -9.110 1.00 74.00 82 ASN A O 1
ATOM 716 N N . ARG A 1 83 ? -0.601 12.634 -8.298 1.00 78.94 83 ARG A N 1
ATOM 717 C CA . ARG A 1 83 ? -0.242 12.103 -9.617 1.00 78.94 83 ARG A CA 1
ATOM 718 C C . ARG A 1 83 ? -1.219 11.068 -10.160 1.00 78.94 83 ARG A C 1
ATOM 720 O O . ARG A 1 83 ? -1.419 11.009 -11.369 1.00 78.94 83 ARG A O 1
ATOM 727 N N . TYR A 1 84 ? -1.841 10.274 -9.290 1.00 82.44 84 TYR A N 1
ATOM 728 C CA . TYR A 1 84 ? -2.733 9.187 -9.709 1.00 82.44 84 TYR A CA 1
ATOM 729 C C . TYR A 1 84 ? -4.171 9.354 -9.223 1.00 82.44 84 TYR A C 1
ATOM 731 O O . TYR A 1 84 ? -5.022 8.542 -9.579 1.00 82.44 84 TYR A O 1
ATOM 739 N N . ASN A 1 85 ? -4.468 10.411 -8.456 1.00 79.88 85 ASN A N 1
ATOM 740 C CA . ASN A 1 85 ? -5.812 10.709 -7.963 1.00 79.88 85 ASN A CA 1
ATOM 741 C C . ASN A 1 85 ? -6.421 9.521 -7.188 1.00 79.88 85 ASN A C 1
ATOM 743 O O . ASN A 1 85 ? -7.576 9.129 -7.390 1.00 79.88 85 ASN A O 1
ATOM 747 N N . VAL A 1 86 ? -5.608 8.929 -6.305 1.00 80.12 86 VAL A N 1
ATOM 748 C CA . VAL A 1 86 ? -6.001 7.826 -5.416 1.00 80.12 86 VAL A CA 1
ATOM 749 C C . VAL A 1 86 ? -6.117 8.285 -3.972 1.00 80.12 86 VAL A C 1
ATOM 751 O O . VAL A 1 86 ? -5.372 9.147 -3.510 1.00 80.12 86 VAL A O 1
ATOM 754 N N . TYR A 1 87 ? -7.023 7.666 -3.228 1.00 81.44 87 TYR A N 1
ATOM 755 C CA . TYR A 1 87 ? -7.220 7.943 -1.820 1.00 81.44 87 TYR A CA 1
ATOM 756 C C . TYR A 1 87 ? -6.389 6.956 -1.011 1.00 81.44 87 TYR A C 1
ATOM 758 O O . TYR A 1 87 ? -6.606 5.751 -1.083 1.00 81.44 87 TYR A O 1
ATOM 766 N N . VAL A 1 88 ? -5.452 7.457 -0.210 1.00 84.12 88 VAL A N 1
ATOM 767 C CA . VAL A 1 88 ? -4.613 6.615 0.648 1.00 84.12 88 VAL A CA 1
ATOM 768 C C . VAL A 1 88 ? -5.120 6.667 2.086 1.00 84.12 88 VAL A C 1
ATOM 770 O O . VAL A 1 88 ? -5.209 7.748 2.674 1.00 84.12 88 VAL A O 1
ATOM 773 N N . TYR A 1 89 ? -5.445 5.497 2.632 1.00 85.12 89 TYR A N 1
ATOM 774 C CA . TYR A 1 89 ? -5.770 5.268 4.035 1.00 85.12 89 TYR A CA 1
ATOM 775 C C . TYR A 1 89 ? -4.522 4.794 4.787 1.00 85.12 89 TYR A C 1
ATOM 777 O O . TYR A 1 89 ? -3.872 3.840 4.356 1.00 85.12 89 TYR A O 1
ATOM 785 N N . ILE A 1 90 ? -4.253 5.405 5.942 1.00 86.69 90 ILE A N 1
ATOM 786 C CA . ILE A 1 90 ? -3.299 4.913 6.940 1.00 86.69 90 ILE A CA 1
ATOM 787 C C . ILE A 1 90 ? -3.968 4.871 8.313 1.00 86.69 90 ILE A C 1
ATOM 789 O O . ILE A 1 90 ? -4.796 5.723 8.632 1.00 86.69 90 ILE A O 1
ATOM 793 N N . ASP A 1 91 ? -3.620 3.878 9.122 1.00 84.38 91 ASP A N 1
ATOM 794 C CA . ASP A 1 91 ? -4.160 3.693 10.470 1.00 84.38 91 ASP A CA 1
ATOM 795 C C . ASP A 1 91 ? -3.671 4.767 11.455 1.00 84.38 91 ASP A C 1
ATOM 797 O O . ASP A 1 91 ? -4.463 5.235 12.270 1.00 84.38 91 ASP A O 1
ATOM 801 N N . SER A 1 92 ? -2.419 5.222 11.325 1.00 81.00 92 SER A N 1
ATOM 802 C CA . SER A 1 92 ? -1.822 6.283 12.155 1.00 81.00 92 SER A CA 1
ATOM 803 C C . SER A 1 92 ? -2.621 7.600 12.171 1.00 81.00 92 SER A C 1
ATOM 805 O O . SER A 1 92 ? -2.537 8.335 13.150 1.00 81.00 92 SER A O 1
ATOM 807 N N . GLU A 1 93 ? -3.413 7.889 11.130 1.00 77.88 93 GLU A N 1
ATOM 808 C CA . GLU A 1 93 ? -4.232 9.112 11.013 1.00 77.88 93 GLU A CA 1
ATOM 809 C C . GLU A 1 93 ? -5.735 8.864 11.241 1.00 77.88 93 GLU A C 1
ATOM 811 O O . GLU A 1 93 ? -6.538 9.804 11.215 1.00 77.88 93 GLU A O 1
ATOM 816 N N . ASP A 1 94 ? -6.160 7.616 11.474 1.00 77.88 94 ASP A N 1
ATOM 817 C CA . ASP A 1 94 ? -7.567 7.312 11.745 1.00 77.88 94 ASP A CA 1
ATOM 818 C C . ASP A 1 94 ? -7.903 7.597 13.216 1.00 77.88 94 ASP A C 1
ATOM 820 O O . ASP A 1 94 ? -7.819 6.738 14.096 1.00 77.88 94 ASP A O 1
ATOM 824 N N . LYS A 1 95 ? -8.355 8.829 13.473 1.00 75.06 95 LYS A N 1
ATOM 825 C CA . LYS A 1 95 ? -8.786 9.305 14.800 1.00 75.06 95 LYS A CA 1
ATOM 826 C C . LYS A 1 95 ? -9.963 8.520 15.394 1.00 75.06 95 LYS A C 1
ATOM 828 O O . LYS A 1 95 ? -10.251 8.680 16.578 1.00 75.06 95 LYS A O 1
ATOM 833 N N . SER A 1 96 ? -10.663 7.697 14.605 1.00 73.94 96 SER A N 1
ATOM 834 C CA . SER A 1 96 ? -11.726 6.820 15.113 1.00 73.94 96 SER A CA 1
ATOM 835 C C . SER A 1 96 ? -11.182 5.542 15.763 1.00 73.94 96 SER A C 1
ATOM 837 O O . SER A 1 96 ? -11.923 4.839 16.463 1.00 73.94 96 SER A O 1
ATOM 839 N N . LEU A 1 97 ? -9.894 5.237 15.567 1.00 74.00 97 LEU A N 1
ATOM 840 C CA . LEU A 1 97 ? -9.230 4.120 16.220 1.00 74.00 97 LEU A CA 1
ATOM 841 C C . LEU A 1 97 ? -8.903 4.444 17.687 1.00 74.00 97 LEU A C 1
ATOM 843 O O . LEU A 1 97 ? -8.565 5.575 18.034 1.00 74.00 97 LEU A O 1
ATOM 847 N N . PRO A 1 98 ? -8.969 3.444 18.584 1.00 76.31 98 PRO A N 1
ATOM 848 C CA . PRO A 1 98 ? -8.493 3.610 19.952 1.00 76.31 98 PRO A CA 1
ATOM 849 C C . PRO A 1 98 ? -7.003 3.982 19.996 1.00 76.31 98 PRO A C 1
ATOM 851 O O . PRO A 1 98 ? -6.207 3.409 19.257 1.00 76.31 98 PRO A O 1
ATOM 854 N N . LEU A 1 99 ? -6.615 4.839 20.952 1.00 73.00 99 LEU A N 1
ATOM 855 C CA . LEU A 1 99 ? -5.222 5.279 21.176 1.00 73.00 99 LEU A CA 1
ATOM 856 C C . LEU A 1 99 ? -4.220 4.131 21.382 1.00 73.00 99 LEU A C 1
ATOM 858 O O . LEU A 1 99 ? -3.016 4.313 21.228 1.00 73.00 99 LEU A O 1
ATOM 862 N N . ARG A 1 100 ? -4.702 2.956 21.793 1.00 78.38 100 ARG A N 1
ATOM 863 C CA . ARG A 1 100 ? -3.901 1.739 21.916 1.00 78.38 100 ARG A CA 1
ATOM 864 C C . ARG A 1 100 ? -4.506 0.651 21.050 1.00 78.38 100 ARG A C 1
ATOM 866 O O . ARG A 1 100 ? -5.721 0.446 21.063 1.00 78.38 100 ARG A O 1
ATOM 873 N N . THR A 1 101 ? -3.644 -0.089 20.361 1.00 80.38 101 THR A N 1
ATOM 874 C CA . THR A 1 101 ? -4.037 -1.250 19.562 1.00 80.38 101 THR A CA 1
ATOM 875 C C . THR A 1 101 ? -4.851 -2.221 20.410 1.00 80.38 101 THR A C 1
ATOM 877 O O . THR A 1 101 ? -4.398 -2.698 21.451 1.00 80.38 101 THR A O 1
ATOM 880 N N . SER A 1 102 ? -6.069 -2.499 19.961 1.00 85.75 102 SER A N 1
ATOM 881 C CA . SER A 1 102 ? -7.045 -3.344 20.643 1.00 85.75 102 SER A CA 1
ATOM 882 C C . SER A 1 102 ? -7.705 -4.301 19.650 1.00 85.75 102 SER A C 1
ATOM 884 O O . SER A 1 102 ? -7.517 -4.188 18.438 1.00 85.75 102 SER A O 1
ATOM 886 N N . ILE A 1 103 ? -8.544 -5.212 20.149 1.00 87.06 103 ILE A N 1
ATOM 887 C CA . ILE A 1 103 ? -9.371 -6.080 19.294 1.00 87.06 103 ILE A CA 1
ATOM 888 C C . ILE A 1 103 ? -10.225 -5.237 18.332 1.00 87.06 103 ILE A C 1
ATOM 890 O O . ILE A 1 103 ? -10.338 -5.574 17.155 1.00 87.06 103 ILE A O 1
ATOM 894 N N . LYS A 1 104 ? -10.760 -4.100 18.803 1.00 85.06 104 LYS A N 1
ATOM 895 C CA . LYS A 1 104 ? -11.523 -3.160 17.972 1.00 85.06 104 LYS A CA 1
ATOM 896 C C . LYS A 1 104 ? -10.655 -2.567 16.857 1.00 85.06 104 LYS A C 1
ATOM 898 O O . LYS A 1 104 ? -11.098 -2.523 15.714 1.00 85.06 104 LYS A O 1
ATOM 903 N N . THR A 1 105 ? -9.411 -2.185 17.163 1.00 83.62 105 THR A N 1
ATOM 904 C CA . THR A 1 105 ? -8.442 -1.705 16.160 1.00 83.62 105 THR A CA 1
ATOM 905 C C . THR A 1 105 ? -8.221 -2.757 15.074 1.00 83.62 105 THR A C 1
ATOM 907 O O . THR A 1 105 ? -8.373 -2.463 13.893 1.00 83.62 105 THR A O 1
ATOM 910 N N . ALA A 1 106 ? -7.965 -4.009 15.465 1.00 88.62 106 ALA A N 1
ATOM 911 C CA . ALA A 1 106 ? -7.757 -5.103 14.519 1.00 88.62 106 ALA A CA 1
ATOM 912 C C . ALA A 1 106 ? -8.994 -5.360 13.634 1.00 88.62 106 ALA A C 1
ATOM 914 O O . ALA A 1 106 ? -8.865 -5.579 12.430 1.00 88.62 106 ALA A O 1
ATOM 915 N N . GLN A 1 107 ? -10.206 -5.298 14.196 1.00 84.31 107 GLN A N 1
ATOM 916 C CA . GLN A 1 107 ? -11.450 -5.456 13.432 1.00 84.31 107 GLN A CA 1
ATOM 917 C C . GLN A 1 107 ? -11.642 -4.344 12.392 1.00 84.31 107 GLN A C 1
ATOM 919 O O . GLN A 1 107 ? -11.998 -4.635 11.246 1.00 84.31 107 GLN A O 1
ATOM 924 N N . VAL A 1 108 ? -11.385 -3.088 12.771 1.00 81.44 108 VAL A N 1
ATOM 925 C CA . VAL A 1 108 ? -11.489 -1.941 11.858 1.00 81.44 108 VAL A CA 1
ATOM 926 C C . VAL A 1 108 ? -10.446 -2.044 10.750 1.00 81.44 108 VAL A C 1
ATOM 928 O O . VAL A 1 108 ? -10.817 -1.976 9.578 1.00 81.44 108 VAL A O 1
ATOM 931 N N . ILE A 1 109 ? -9.178 -2.295 11.087 1.00 87.56 109 ILE A N 1
ATOM 932 C CA . ILE A 1 109 ? -8.105 -2.428 10.092 1.00 87.56 109 ILE A CA 1
ATOM 933 C C . ILE A 1 109 ? -8.391 -3.580 9.130 1.00 87.56 109 ILE A C 1
ATOM 935 O O . ILE A 1 109 ? -8.313 -3.399 7.917 1.00 87.56 109 ILE A O 1
ATOM 939 N N . LYS A 1 110 ? -8.839 -4.738 9.628 1.00 88.38 110 LYS A N 1
ATOM 940 C CA . LYS A 1 110 ? -9.232 -5.863 8.767 1.00 88.38 110 LYS A CA 1
ATOM 941 C C . LYS A 1 110 ? -10.329 -5.468 7.772 1.00 88.38 110 LYS A C 1
ATOM 943 O O . LYS A 1 110 ? -10.254 -5.837 6.600 1.00 88.38 110 LYS A O 1
ATOM 948 N N . LYS A 1 111 ? -11.337 -4.705 8.213 1.00 81.62 111 LYS A N 1
ATOM 949 C CA . LYS A 1 111 ? -12.395 -4.181 7.331 1.00 81.62 111 LYS A CA 1
ATOM 950 C C . LYS A 1 111 ? -11.834 -3.180 6.316 1.00 81.62 111 LYS A C 1
ATOM 952 O O . LYS A 1 111 ? -12.229 -3.230 5.153 1.00 81.62 111 LYS A O 1
ATOM 957 N N . LYS A 1 112 ? -10.911 -2.305 6.721 1.00 84.44 112 LYS A N 1
ATOM 958 C CA . LYS A 1 112 ? -10.257 -1.326 5.837 1.00 84.44 112 LYS A CA 1
ATOM 959 C C . LYS A 1 112 ? -9.414 -2.003 4.761 1.00 84.44 112 LYS A C 1
ATOM 961 O O . LYS A 1 112 ? -9.650 -1.744 3.590 1.00 84.44 112 LYS A O 1
ATOM 966 N N . ILE A 1 113 ? -8.563 -2.961 5.128 1.00 85.00 113 ILE A N 1
ATOM 967 C CA . ILE A 1 113 ? -7.810 -3.784 4.167 1.00 85.00 113 ILE A CA 1
ATOM 968 C C . ILE A 1 113 ? -8.763 -4.438 3.165 1.00 85.00 113 ILE A C 1
ATOM 970 O O . ILE A 1 113 ? -8.525 -4.382 1.964 1.00 85.00 113 ILE A O 1
ATOM 974 N N . LYS A 1 114 ? -9.876 -5.019 3.634 1.00 84.31 114 LYS A N 1
ATOM 975 C CA . LYS A 1 114 ? -10.860 -5.646 2.744 1.00 84.31 114 LYS A CA 1
ATOM 976 C C . LYS A 1 114 ? -11.463 -4.656 1.746 1.00 84.31 114 LYS A C 1
ATOM 978 O O . LYS A 1 114 ? -11.579 -4.991 0.571 1.00 84.31 114 LYS A O 1
ATOM 983 N N . THR A 1 115 ? -11.857 -3.480 2.229 1.00 81.00 115 THR A N 1
ATOM 984 C CA . THR A 1 115 ? -12.646 -2.489 1.478 1.00 81.00 115 THR A CA 1
ATOM 985 C C . THR A 1 115 ? -11.823 -1.574 0.579 1.00 81.00 115 THR A C 1
ATOM 987 O O . THR A 1 115 ? -12.358 -1.130 -0.426 1.00 81.00 115 THR A O 1
ATOM 990 N N . CYS A 1 116 ? -10.549 -1.315 0.883 1.00 83.62 116 CYS A N 1
ATOM 991 C CA . CYS A 1 116 ? -9.651 -0.631 -0.048 1.00 83.62 116 CYS A CA 1
ATOM 992 C C . CYS A 1 116 ? -9.414 -1.493 -1.295 1.00 83.62 116 CYS A C 1
ATOM 994 O O . CYS A 1 116 ? -9.316 -2.712 -1.196 1.00 83.62 116 CYS A O 1
ATOM 996 N N . ASP A 1 117 ? -9.269 -0.887 -2.464 1.00 88.06 117 ASP A N 1
ATOM 997 C CA . ASP A 1 117 ? -9.067 -1.595 -3.732 1.00 88.06 117 ASP A CA 1
ATOM 998 C C . ASP A 1 117 ? -7.662 -2.188 -3.860 1.00 88.06 117 ASP A C 1
ATOM 1000 O O . ASP A 1 117 ? -7.482 -3.246 -4.468 1.00 88.06 117 ASP A O 1
ATOM 1004 N N . ARG A 1 118 ? -6.663 -1.512 -3.280 1.00 94.44 118 ARG A N 1
ATOM 1005 C CA . ARG A 1 118 ? -5.250 -1.910 -3.309 1.00 94.44 118 ARG A CA 1
ATOM 1006 C C . ARG A 1 118 ? -4.632 -1.882 -1.917 1.00 94.44 118 ARG A C 1
ATOM 1008 O O . ARG A 1 118 ? -5.095 -1.169 -1.026 1.00 94.44 118 ARG A O 1
ATOM 1015 N N . PHE A 1 119 ? -3.555 -2.637 -1.753 1.00 97.12 119 PHE A N 1
ATOM 1016 C CA . PHE A 1 119 ? -2.713 -2.649 -0.565 1.00 97.12 119 PHE A CA 1
ATOM 1017 C C . PHE A 1 119 ? -1.280 -2.300 -0.957 1.00 97.12 119 PHE A C 1
ATOM 1019 O O . PHE A 1 119 ? -0.694 -2.936 -1.832 1.00 97.12 119 PHE A O 1
ATOM 1026 N N . LEU A 1 120 ? -0.717 -1.296 -0.298 1.00 96.31 120 LEU A N 1
ATOM 1027 C CA . LEU A 1 120 ? 0.685 -0.935 -0.415 1.00 96.31 120 LEU A CA 1
ATOM 1028 C C . LEU A 1 120 ? 1.392 -1.190 0.906 1.00 96.31 120 LEU A C 1
ATOM 1030 O O . LEU A 1 120 ? 0.912 -0.793 1.966 1.00 96.31 120 LEU A O 1
ATOM 1034 N N . PHE A 1 121 ? 2.544 -1.844 0.826 1.00 94.88 121 PHE A N 1
ATOM 1035 C CA . PHE A 1 121 ? 3.428 -2.052 1.964 1.00 94.88 121 PHE A CA 1
ATOM 1036 C C . PHE A 1 121 ? 4.675 -1.184 1.798 1.00 94.88 121 PHE A C 1
ATOM 1038 O O . PHE A 1 121 ? 5.463 -1.406 0.875 1.00 94.88 121 PHE A O 1
ATOM 1045 N N . LEU A 1 122 ? 4.865 -0.196 2.676 1.00 92.50 122 LEU A N 1
ATOM 1046 C CA . LEU A 1 122 ? 6.099 0.585 2.727 1.00 92.50 122 LEU A CA 1
ATOM 1047 C C . LEU A 1 122 ? 7.167 -0.242 3.450 1.00 92.50 122 LEU A C 1
ATOM 1049 O O . LEU A 1 122 ? 7.241 -0.258 4.679 1.00 92.50 122 LEU A O 1
ATOM 1053 N N . ALA A 1 123 ? 7.972 -0.963 2.677 1.00 89.25 123 ALA A N 1
ATOM 1054 C CA . ALA A 1 123 ? 8.937 -1.934 3.167 1.00 89.25 123 ALA A CA 1
ATOM 1055 C C . ALA A 1 123 ? 10.208 -1.238 3.684 1.00 89.25 123 ALA A C 1
ATOM 1057 O O . ALA A 1 123 ? 11.260 -1.228 3.045 1.00 89.25 123 ALA A O 1
ATOM 1058 N N . SER A 1 124 ? 10.096 -0.612 4.852 1.00 86.50 124 SER A N 1
ATOM 1059 C CA . SER A 1 124 ? 11.222 -0.105 5.635 1.00 86.50 124 SER A CA 1
ATOM 1060 C C . SER A 1 124 ? 11.710 -1.151 6.642 1.00 86.50 124 SER A C 1
ATOM 1062 O O . SER A 1 124 ? 10.989 -2.088 6.988 1.00 86.50 124 SER A O 1
ATOM 1064 N N . ASN A 1 125 ? 12.897 -0.952 7.221 1.00 84.69 125 ASN A N 1
ATOM 1065 C CA . ASN A 1 125 ? 13.367 -1.802 8.324 1.00 84.69 125 ASN A CA 1
ATOM 1066 C C . ASN A 1 125 ? 12.397 -1.795 9.521 1.00 84.69 125 ASN A C 1
ATOM 1068 O O . ASN A 1 125 ? 12.190 -2.832 10.150 1.00 84.69 125 ASN A O 1
ATOM 1072 N N . GLY A 1 126 ? 11.777 -0.646 9.815 1.00 88.00 126 GLY A N 1
ATOM 1073 C CA . GLY A 1 126 ? 10.787 -0.520 10.886 1.00 88.00 126 GLY A CA 1
ATOM 1074 C C . GLY A 1 126 ? 9.523 -1.333 10.605 1.00 88.00 126 GLY A C 1
ATOM 1075 O O . GLY A 1 126 ? 9.051 -2.061 11.478 1.00 88.00 126 GLY A O 1
ATOM 1076 N N . ALA A 1 127 ? 9.007 -1.271 9.374 1.00 90.44 127 ALA A N 1
ATOM 1077 C CA . ALA A 1 127 ? 7.809 -2.007 8.977 1.00 90.44 127 ALA A CA 1
ATOM 1078 C C . ALA A 1 127 ? 8.076 -3.518 8.964 1.00 90.44 127 ALA A C 1
ATOM 1080 O O . ALA A 1 127 ? 7.280 -4.297 9.485 1.00 90.44 127 ALA A O 1
ATOM 1081 N N . ILE A 1 128 ? 9.242 -3.929 8.460 1.00 89.56 128 ILE A N 1
ATOM 1082 C CA . ILE A 1 128 ? 9.676 -5.331 8.437 1.00 89.56 128 ILE A CA 1
ATOM 1083 C C . ILE A 1 128 ? 9.832 -5.896 9.855 1.00 89.56 128 ILE A C 1
ATOM 1085 O O . ILE A 1 128 ? 9.450 -7.038 10.106 1.00 89.56 128 ILE A O 1
ATOM 1089 N N . ALA A 1 129 ? 10.361 -5.113 10.799 1.00 88.69 129 ALA A N 1
ATOM 1090 C CA . ALA A 1 129 ? 10.506 -5.529 12.196 1.00 88.69 129 ALA A CA 1
ATOM 1091 C C . ALA A 1 129 ? 9.185 -5.478 12.992 1.00 88.69 129 ALA A C 1
ATOM 1093 O O . ALA A 1 129 ? 9.077 -6.071 14.071 1.00 88.69 129 ALA A O 1
ATOM 1094 N N . SER A 1 130 ? 8.166 -4.779 12.486 1.00 90.69 130 SER A N 1
ATOM 1095 C CA . SER A 1 130 ? 6.900 -4.565 13.185 1.00 90.69 130 SER A CA 1
ATOM 1096 C C . SER A 1 130 ? 5.992 -5.789 13.115 1.00 90.69 130 SER A C 1
ATOM 1098 O O . SER A 1 130 ? 5.551 -6.215 12.047 1.00 90.69 130 SER A O 1
ATOM 1100 N N . LYS A 1 131 ? 5.618 -6.335 14.279 1.00 92.62 131 LYS A N 1
ATOM 1101 C CA . LYS A 1 131 ? 4.619 -7.417 14.364 1.00 92.62 131 LYS A CA 1
ATOM 1102 C C . LYS A 1 131 ? 3.261 -6.992 13.799 1.00 92.62 131 LYS A C 1
ATOM 1104 O O . LYS A 1 131 ? 2.552 -7.829 13.251 1.00 92.62 131 LYS A O 1
ATOM 1109 N N . TRP A 1 132 ? 2.906 -5.715 13.942 1.00 93.31 132 TRP A N 1
ATOM 1110 C CA . TRP A 1 132 ? 1.631 -5.191 13.460 1.00 93.31 132 TRP A CA 1
ATOM 1111 C C . TRP A 1 132 ? 1.616 -5.080 11.936 1.00 93.31 132 TRP A C 1
ATOM 1113 O O . TRP A 1 132 ? 0.7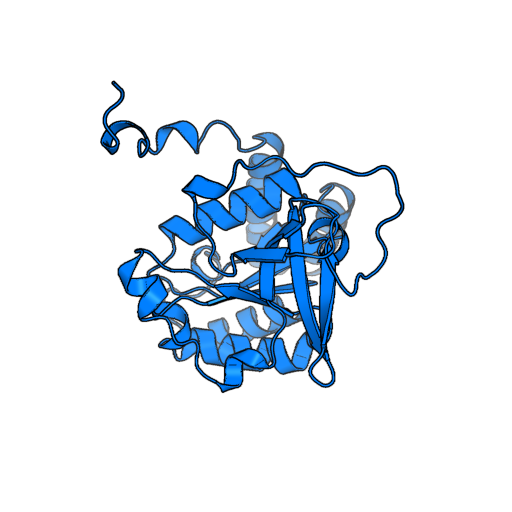25 -5.637 11.306 1.00 93.31 132 TRP A O 1
ATOM 1123 N N . CYS A 1 133 ? 2.650 -4.485 11.336 1.00 94.25 133 CYS A N 1
ATOM 1124 C CA . CYS A 1 133 ? 2.749 -4.366 9.879 1.00 94.25 133 CYS A CA 1
ATOM 1125 C C . CYS A 1 133 ? 2.826 -5.750 9.211 1.00 94.25 133 CYS A C 1
ATOM 1127 O O . CYS A 1 133 ? 2.172 -5.982 8.202 1.00 94.25 133 CYS A O 1
ATOM 1129 N N . ASN A 1 134 ? 3.544 -6.713 9.806 1.00 93.81 134 ASN A N 1
ATOM 1130 C CA . ASN A 1 134 ? 3.550 -8.098 9.315 1.00 93.81 134 ASN A CA 1
ATOM 1131 C C . ASN A 1 134 ? 2.172 -8.777 9.433 1.00 93.81 134 ASN A C 1
ATOM 1133 O O . ASN A 1 134 ? 1.795 -9.568 8.568 1.00 93.81 134 ASN A O 1
ATOM 1137 N N . TRP A 1 135 ? 1.403 -8.476 10.484 1.00 95.31 135 TRP A N 1
ATOM 1138 C CA . TRP A 1 135 ? 0.028 -8.962 10.617 1.00 95.31 135 TRP A CA 1
ATOM 1139 C C . TRP A 1 135 ? -0.896 -8.359 9.547 1.00 95.31 135 TRP A C 1
ATOM 1141 O O . TRP A 1 135 ? -1.674 -9.090 8.932 1.00 95.31 135 TRP A O 1
ATOM 1151 N N . GLU A 1 136 ? -0.779 -7.057 9.272 1.00 96.12 136 GLU A N 1
ATOM 1152 C CA . GLU A 1 136 ? -1.499 -6.390 8.180 1.00 96.12 136 GLU A CA 1
ATOM 1153 C C . GLU A 1 136 ? -1.118 -6.964 6.818 1.00 96.12 136 GLU A C 1
ATOM 1155 O O . GLU A 1 136 ? -2.004 -7.263 6.019 1.00 96.12 136 GLU A O 1
ATOM 1160 N N . LEU A 1 137 ? 0.179 -7.181 6.578 1.00 95.56 137 LEU A N 1
ATOM 1161 C CA . LEU A 1 137 ? 0.694 -7.809 5.366 1.00 95.56 137 LEU A CA 1
ATOM 1162 C C . LEU A 1 137 ? 0.088 -9.198 5.166 1.00 95.56 137 LEU A C 1
ATOM 1164 O O . LEU A 1 137 ? -0.411 -9.478 4.084 1.00 95.56 137 LEU A O 1
ATOM 1168 N N . GLY A 1 138 ? 0.043 -10.040 6.203 1.00 95.56 138 GLY A N 1
ATOM 1169 C CA . GLY A 1 138 ? -0.594 -11.358 6.110 1.00 95.56 138 GLY A CA 1
ATOM 1170 C C . GLY A 1 138 ? -2.090 -11.285 5.771 1.00 95.56 138 GLY A C 1
ATOM 1171 O O . GLY A 1 138 ? -2.608 -12.126 5.039 1.00 95.56 138 GLY A O 1
ATOM 1172 N N . MET A 1 139 ? -2.805 -10.266 6.260 1.00 95.50 139 MET A N 1
ATOM 1173 C CA . MET A 1 139 ? -4.201 -10.026 5.869 1.00 95.50 139 MET A CA 1
ATOM 1174 C C . MET A 1 139 ? -4.324 -9.499 4.434 1.00 95.50 139 MET A C 1
ATOM 1176 O O . MET A 1 139 ? -5.300 -9.830 3.757 1.00 95.50 139 MET A O 1
ATOM 1180 N N . GLY A 1 140 ? -3.385 -8.658 3.999 1.00 95.62 140 GLY A N 1
ATOM 1181 C CA . GLY A 1 140 ? -3.296 -8.117 2.646 1.00 95.62 140 GLY A CA 1
ATOM 1182 C C . GLY A 1 140 ? -2.995 -9.205 1.621 1.00 95.62 140 GLY A C 1
ATOM 1183 O O . GLY A 1 140 ? -3.712 -9.301 0.633 1.00 95.62 140 GLY A O 1
ATOM 1184 N N . ASP A 1 141 ? -2.018 -10.066 1.897 1.00 94.94 141 ASP A N 1
ATOM 1185 C CA . ASP A 1 141 ? -1.619 -11.215 1.077 1.00 94.94 141 ASP A CA 1
ATOM 1186 C C . ASP A 1 141 ? -2.838 -12.063 0.687 1.00 94.94 141 ASP A C 1
ATOM 1188 O O . ASP A 1 141 ? -3.182 -12.157 -0.491 1.00 94.94 141 ASP A O 1
ATOM 1192 N N . VAL A 1 142 ? -3.601 -12.522 1.684 1.00 93.81 142 VAL A N 1
ATOM 1193 C CA . VAL A 1 142 ? -4.800 -13.353 1.479 1.00 93.81 142 VAL A CA 1
ATOM 1194 C C . VAL A 1 142 ? -5.899 -12.640 0.682 1.00 93.81 142 VAL A C 1
ATOM 1196 O O . VAL A 1 142 ? -6.678 -13.288 -0.014 1.00 93.81 142 VAL A O 1
ATOM 1199 N N . GLN A 1 143 ? -6.026 -11.318 0.812 1.00 90.31 143 GLN A N 1
ATOM 1200 C CA . GLN A 1 143 ? -7.168 -10.569 0.269 1.00 90.31 143 GLN A CA 1
ATOM 1201 C C . GLN A 1 143 ? -6.887 -9.857 -1.053 1.00 90.31 143 GLN A C 1
ATOM 1203 O O . GLN A 1 143 ? -7.837 -9.448 -1.725 1.00 90.31 143 GLN A O 1
ATOM 1208 N N . LYS A 1 144 ? -5.618 -9.619 -1.381 1.00 91.56 144 LYS A N 1
ATOM 1209 C CA . LYS A 1 144 ? -5.221 -8.686 -2.440 1.00 91.56 144 LYS A CA 1
ATOM 1210 C C . LYS A 1 144 ? -4.286 -9.302 -3.463 1.00 91.56 144 LYS A C 1
ATOM 1212 O O . LYS A 1 144 ? -4.275 -8.818 -4.592 1.00 91.56 144 LYS A O 1
ATOM 1217 N N . LEU A 1 145 ? -3.543 -10.355 -3.134 1.00 87.81 145 LEU A N 1
ATOM 1218 C CA . LEU A 1 145 ? -2.785 -11.055 -4.163 1.00 87.81 145 LEU A CA 1
ATOM 1219 C C . LEU A 1 145 ? -3.706 -11.791 -5.153 1.00 87.81 145 LEU A C 1
ATOM 1221 O O . LEU A 1 145 ? -4.823 -12.178 -4.802 1.00 87.81 145 LEU A O 1
ATOM 1225 N N . PRO A 1 146 ? -3.237 -11.993 -6.398 1.00 85.75 146 PRO A N 1
ATOM 1226 C CA . PRO A 1 146 ? -1.914 -11.600 -6.903 1.00 85.75 146 PRO A CA 1
ATOM 1227 C C . PRO A 1 146 ? -1.821 -10.144 -7.384 1.00 85.75 146 PRO A C 1
ATOM 1229 O O . PRO A 1 146 ? -0.720 -9.615 -7.496 1.00 85.75 146 PRO A O 1
ATOM 1232 N N . ASP A 1 147 ? -2.951 -9.491 -7.652 1.00 88.00 147 ASP A N 1
ATOM 1233 C CA . ASP A 1 147 ? -2.962 -8.309 -8.521 1.00 88.00 147 ASP A CA 1
ATOM 1234 C C . ASP A 1 147 ? -3.063 -6.971 -7.782 1.00 88.00 147 ASP A C 1
ATOM 1236 O O . ASP A 1 147 ? -2.739 -5.939 -8.357 1.00 88.00 147 ASP A O 1
ATOM 1240 N N . ASN A 1 148 ? -3.497 -6.957 -6.522 1.00 93.88 148 ASN A N 1
ATOM 1241 C CA . ASN A 1 148 ? -3.882 -5.737 -5.803 1.00 93.88 148 ASN A CA 1
ATOM 1242 C C . ASN A 1 148 ? -2.978 -5.410 -4.611 1.00 93.88 148 ASN A C 1
ATOM 1244 O O . ASN A 1 148 ? -3.341 -4.576 -3.781 1.00 93.88 148 ASN A O 1
ATOM 1248 N N . LEU A 1 149 ? -1.817 -6.058 -4.509 1.00 96.38 149 LEU A N 1
ATOM 1249 C CA . LEU A 1 149 ? -0.822 -5.794 -3.477 1.00 96.38 149 LEU A CA 1
ATOM 1250 C C . LEU A 1 149 ? 0.544 -5.534 -4.106 1.00 96.38 149 LEU A C 1
ATOM 1252 O O . LEU A 1 149 ? 0.978 -6.292 -4.969 1.00 96.38 149 LEU A O 1
ATOM 1256 N N . ALA A 1 150 ? 1.214 -4.472 -3.660 1.00 95.44 150 ALA A N 1
ATOM 1257 C CA . ALA A 1 150 ? 2.582 -4.170 -4.062 1.00 95.44 150 ALA A CA 1
ATOM 1258 C C . ALA A 1 150 ? 3.398 -3.579 -2.907 1.00 95.44 150 ALA A C 1
ATOM 1260 O O . ALA A 1 150 ? 2.868 -2.960 -1.982 1.00 95.44 150 ALA A O 1
ATOM 1261 N N . PHE A 1 151 ? 4.707 -3.788 -2.959 1.00 93.50 151 PHE A N 1
ATOM 1262 C CA . PHE A 1 151 ? 5.673 -3.270 -2.000 1.00 93.50 151 PHE A CA 1
ATOM 1263 C C . PHE A 1 151 ? 6.342 -2.026 -2.563 1.00 93.50 151 PHE A C 1
ATOM 1265 O O . PHE A 1 151 ? 6.573 -1.927 -3.763 1.00 93.50 151 PHE A O 1
ATOM 1272 N N . LEU A 1 152 ? 6.714 -1.102 -1.692 1.00 90.00 152 LEU A N 1
ATOM 1273 C CA . LEU A 1 152 ? 7.600 0.005 -2.020 1.00 90.00 152 LEU A CA 1
ATOM 1274 C C . LEU A 1 152 ? 8.756 -0.023 -1.023 1.00 90.00 152 LEU A C 1
ATOM 1276 O O . LEU A 1 152 ? 8.533 0.186 0.169 1.00 90.00 152 LEU A O 1
ATOM 1280 N N . ALA A 1 153 ? 9.974 -0.323 -1.478 1.00 85.06 153 ALA A N 1
ATOM 1281 C CA . ALA A 1 153 ? 11.117 -0.390 -0.572 1.00 85.06 153 ALA A CA 1
ATOM 1282 C C . ALA A 1 153 ? 11.552 1.014 -0.138 1.00 85.06 153 ALA A C 1
ATOM 1284 O O . ALA A 1 153 ? 11.630 1.934 -0.957 1.00 85.06 153 ALA A O 1
ATOM 1285 N N . TRP A 1 154 ? 11.848 1.174 1.153 1.00 77.56 154 TRP A N 1
ATOM 1286 C CA . TRP A 1 154 ? 12.207 2.463 1.745 1.00 77.56 154 TRP A CA 1
ATOM 1287 C C . TRP A 1 154 ? 13.479 2.401 2.585 1.00 77.56 154 TRP A C 1
ATOM 1289 O O . TRP A 1 154 ? 13.546 1.632 3.550 1.00 77.56 154 TRP A O 1
ATOM 1299 N N . HIS A 1 155 ? 14.441 3.286 2.288 1.00 68.88 155 HIS A N 1
ATOM 1300 C CA . HIS A 1 155 ? 15.666 3.475 3.072 1.00 68.88 155 HIS A CA 1
ATOM 1301 C C . HIS A 1 155 ? 15.925 4.956 3.322 1.00 68.88 155 HIS A C 1
ATOM 1303 O O . HIS A 1 155 ? 15.888 5.763 2.398 1.00 68.88 155 HIS A O 1
ATOM 1309 N N . ASP A 1 156 ? 16.259 5.285 4.564 1.00 55.09 156 ASP A N 1
ATOM 1310 C CA . ASP A 1 156 ? 16.613 6.638 4.998 1.00 55.09 156 ASP A CA 1
ATOM 1311 C C . ASP A 1 156 ? 18.023 7.074 4.552 1.00 55.09 156 ASP A C 1
ATOM 1313 O O . ASP A 1 156 ? 18.324 8.264 4.520 1.00 55.09 156 ASP A O 1
ATOM 1317 N N . THR A 1 157 ? 18.900 6.125 4.201 1.00 54.62 157 THR A N 1
ATOM 1318 C CA . THR A 1 157 ? 20.313 6.374 3.883 1.00 54.62 157 THR A CA 1
ATOM 1319 C C . THR A 1 157 ? 20.862 5.418 2.821 1.00 54.62 157 THR A C 1
ATOM 1321 O O . THR A 1 157 ? 20.387 4.297 2.636 1.00 54.62 157 THR A O 1
ATOM 1324 N N . GLN A 1 158 ? 21.943 5.821 2.143 1.00 52.19 158 GLN A N 1
ATOM 1325 C CA . GLN A 1 158 ? 22.670 4.957 1.200 1.00 52.19 158 GLN A CA 1
ATOM 1326 C C . GLN A 1 158 ? 23.290 3.723 1.883 1.00 52.19 158 GLN A C 1
ATOM 1328 O O . GLN A 1 158 ? 23.407 2.668 1.267 1.00 52.19 158 GLN A O 1
ATOM 1333 N N . ILE A 1 159 ? 23.636 3.830 3.168 1.00 51.16 159 ILE A N 1
ATOM 1334 C CA . ILE A 1 159 ? 24.116 2.705 3.982 1.00 51.16 159 ILE A CA 1
ATOM 1335 C C . ILE A 1 159 ? 22.956 1.750 4.292 1.00 51.16 159 ILE A C 1
ATOM 1337 O O . ILE A 1 159 ? 23.099 0.537 4.145 1.00 51.16 159 ILE A O 1
ATOM 1341 N N . ALA A 1 160 ? 21.780 2.280 4.644 1.00 54.47 160 ALA A N 1
ATOM 1342 C CA . ALA A 1 160 ? 20.578 1.471 4.808 1.00 54.47 160 ALA A CA 1
ATOM 1343 C C . ALA A 1 160 ? 20.165 0.781 3.501 1.00 54.47 160 ALA A C 1
ATOM 1345 O O . ALA A 1 160 ? 19.747 -0.364 3.568 1.00 54.47 160 ALA A O 1
ATOM 1346 N N . ARG A 1 161 ? 20.382 1.389 2.321 1.00 55.84 161 ARG A N 1
ATOM 1347 C CA . ARG A 1 161 ? 20.206 0.712 1.016 1.00 55.84 161 ARG A CA 1
ATOM 1348 C C . ARG A 1 161 ? 21.078 -0.535 0.869 1.00 55.84 161 ARG A C 1
ATOM 1350 O O . ARG A 1 161 ? 20.604 -1.548 0.378 1.00 55.84 161 ARG A O 1
ATOM 1357 N N . GLN A 1 162 ? 22.342 -0.467 1.287 1.00 53.12 162 GLN A N 1
ATOM 1358 C CA . GLN A 1 162 ? 23.269 -1.606 1.207 1.00 53.12 162 GLN A CA 1
ATOM 1359 C C . GLN A 1 162 ? 22.953 -2.697 2.243 1.00 53.12 162 GLN A C 1
ATOM 1361 O O . GLN A 1 162 ? 23.214 -3.876 2.004 1.00 53.12 162 GLN A O 1
ATOM 1366 N N . ASN A 1 163 ? 22.381 -2.304 3.384 1.00 53.50 163 ASN A N 1
ATOM 1367 C CA . ASN A 1 163 ? 21.991 -3.209 4.467 1.00 53.50 163 ASN A CA 1
ATOM 1368 C C . ASN A 1 163 ? 20.544 -3.697 4.371 1.00 53.50 163 ASN A C 1
ATOM 1370 O O . ASN A 1 163 ? 20.165 -4.613 5.101 1.00 53.50 163 ASN A O 1
ATOM 1374 N N . TYR A 1 164 ? 19.740 -3.112 3.486 1.00 58.12 164 TYR A N 1
ATOM 1375 C CA . TYR A 1 164 ? 18.399 -3.577 3.207 1.00 58.12 164 TYR A CA 1
ATOM 1376 C C . TYR A 1 164 ? 18.467 -4.863 2.409 1.00 58.12 164 TYR A C 1
ATOM 1378 O O . TYR A 1 164 ? 18.463 -4.910 1.181 1.00 58.12 164 TYR A O 1
ATOM 1386 N N . ARG A 1 165 ? 18.541 -5.943 3.164 1.00 53.47 165 ARG A N 1
ATOM 1387 C CA . ARG A 1 165 ? 18.201 -7.266 2.695 1.00 53.47 165 ARG A CA 1
ATOM 1388 C C . ARG A 1 165 ? 16.760 -7.446 3.117 1.00 53.47 165 ARG A C 1
ATOM 1390 O O . ARG A 1 165 ? 16.507 -7.915 4.225 1.00 53.47 165 ARG A O 1
ATOM 1397 N N . GLY A 1 166 ? 15.821 -6.978 2.290 1.00 60.09 166 GLY A N 1
ATOM 1398 C CA . GLY A 1 166 ? 14.433 -7.414 2.430 1.00 60.09 166 GLY A CA 1
ATOM 1399 C C . GLY A 1 166 ? 14.442 -8.927 2.662 1.00 60.09 166 GLY A C 1
ATOM 1400 O O . GLY A 1 166 ? 15.257 -9.632 2.063 1.00 60.09 166 GLY A O 1
ATOM 1401 N N . ASN A 1 167 ? 13.646 -9.417 3.612 1.00 65.25 167 ASN A N 1
ATOM 1402 C CA . ASN A 1 167 ? 13.674 -10.844 3.929 1.00 65.25 167 ASN A CA 1
ATOM 1403 C C . ASN A 1 167 ? 13.405 -11.644 2.645 1.00 65.25 167 ASN A C 1
ATOM 1405 O O . ASN A 1 167 ? 12.553 -11.234 1.866 1.00 65.25 167 ASN A O 1
ATOM 1409 N N . GLU A 1 168 ? 14.078 -12.778 2.431 1.00 73.50 168 GLU A N 1
ATOM 1410 C CA . GLU A 1 168 ? 13.967 -13.572 1.189 1.00 73.50 168 GLU A CA 1
ATOM 1411 C C . GLU A 1 168 ? 12.509 -13.877 0.799 1.00 73.50 168 GLU A C 1
ATOM 1413 O O . GLU A 1 168 ? 12.155 -13.885 -0.378 1.00 73.50 168 GLU A O 1
ATOM 1418 N N . TYR A 1 169 ? 11.625 -14.047 1.791 1.00 79.94 169 TYR A N 1
ATOM 1419 C CA . TYR A 1 169 ? 10.197 -14.267 1.553 1.00 79.94 169 TYR A CA 1
ATOM 1420 C C . TYR A 1 169 ? 9.500 -13.090 0.858 1.00 79.94 169 TYR A C 1
ATOM 1422 O O . TYR A 1 169 ? 8.439 -13.279 0.278 1.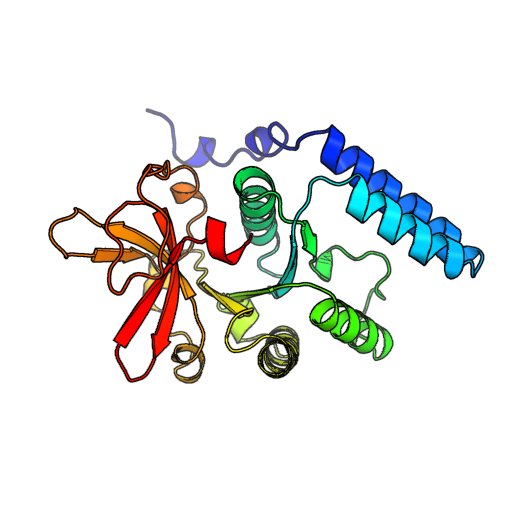00 79.94 169 TYR A O 1
ATOM 1430 N N . MET A 1 170 ? 10.054 -11.879 0.919 1.00 83.94 170 MET A N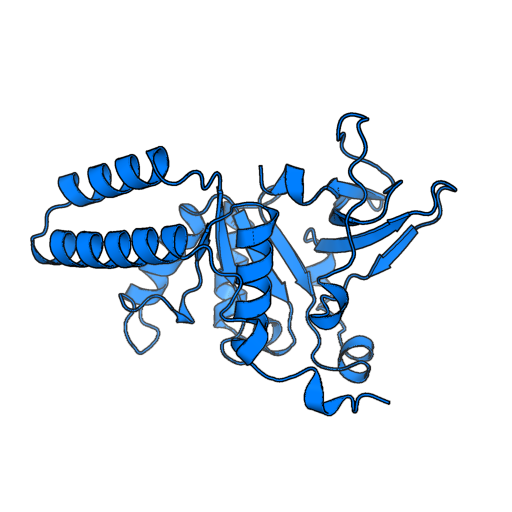 1
ATOM 1431 C CA . MET A 1 170 ? 9.468 -10.687 0.314 1.00 83.94 170 MET A CA 1
ATOM 1432 C C . MET A 1 170 ? 9.630 -10.660 -1.207 1.00 83.94 170 MET A C 1
ATOM 1434 O O . MET A 1 170 ? 8.869 -9.973 -1.881 1.00 83.94 170 MET A O 1
ATOM 1438 N N . GLU A 1 171 ? 10.559 -11.438 -1.769 1.00 82.69 171 GLU A N 1
ATOM 1439 C CA . GLU A 1 171 ? 10.770 -11.512 -3.221 1.00 82.69 171 GLU A CA 1
ATOM 1440 C C . GLU A 1 171 ? 9.570 -12.071 -3.998 1.00 82.69 171 GLU A C 1
ATOM 1442 O O . GLU A 1 171 ? 9.526 -11.970 -5.227 1.00 82.69 171 GLU A O 1
ATOM 1447 N N . ILE A 1 172 ? 8.614 -12.693 -3.305 1.00 86.06 172 ILE A N 1
ATOM 1448 C CA . ILE A 1 172 ? 7.399 -13.234 -3.922 1.00 86.06 172 ILE A CA 1
ATOM 1449 C C . ILE A 1 172 ? 6.371 -12.141 -4.237 1.00 86.06 172 ILE A C 1
ATOM 1451 O O . ILE A 1 172 ? 5.443 -12.392 -5.006 1.00 86.06 172 ILE A O 1
ATOM 1455 N N . TYR A 1 173 ? 6.514 -10.948 -3.649 1.00 91.62 173 TYR A N 1
ATOM 1456 C CA . TYR A 1 173 ? 5.561 -9.858 -3.823 1.00 91.62 173 TYR A CA 1
ATOM 1457 C C . TYR A 1 173 ? 5.920 -8.965 -5.015 1.00 91.62 173 TYR A C 1
ATOM 1459 O O . TYR A 1 173 ? 7.095 -8.821 -5.363 1.00 91.62 173 TYR A O 1
ATOM 1467 N N . PRO A 1 174 ? 4.922 -8.320 -5.642 1.00 93.19 174 PRO A N 1
ATOM 1468 C CA . PRO A 1 174 ? 5.174 -7.271 -6.619 1.00 93.19 174 PRO A CA 1
ATOM 1469 C C . PRO A 1 174 ? 5.820 -6.044 -5.964 1.00 93.19 174 PRO A C 1
ATOM 1471 O O . PRO A 1 174 ? 5.462 -5.689 -4.843 1.00 93.19 174 PRO A O 1
ATOM 1474 N N . PHE A 1 175 ? 6.719 -5.357 -6.670 1.00 91.50 175 PHE A N 1
ATOM 1475 C CA . PHE A 1 175 ? 7.374 -4.131 -6.192 1.00 91.50 175 PHE A CA 1
ATOM 1476 C C . PHE A 1 175 ? 7.052 -2.943 -7.093 1.00 91.50 175 PHE A C 1
ATOM 1478 O O . PHE A 1 175 ? 7.107 -3.059 -8.314 1.00 91.50 175 PHE A O 1
ATOM 1485 N N . ILE A 1 176 ? 6.757 -1.792 -6.497 1.00 91.19 176 ILE A N 1
ATOM 1486 C CA . ILE A 1 176 ? 6.776 -0.501 -7.176 1.00 91.19 176 ILE A CA 1
ATOM 1487 C C . ILE A 1 176 ? 8.230 -0.078 -7.329 1.00 91.19 176 ILE A C 1
ATOM 1489 O O . ILE A 1 176 ? 8.952 0.046 -6.341 1.00 91.19 176 ILE A O 1
ATOM 1493 N N . VAL A 1 177 ? 8.629 0.169 -8.568 1.00 87.44 177 VAL A N 1
ATOM 1494 C CA . VAL A 1 177 ? 10.005 0.461 -8.956 1.00 87.44 177 VAL A CA 1
ATOM 1495 C C . VAL A 1 177 ? 10.030 1.589 -9.975 1.00 87.44 177 VAL A C 1
ATOM 1497 O O . VAL A 1 177 ? 9.098 1.747 -10.772 1.00 87.44 177 VAL A O 1
ATOM 1500 N N . TYR A 1 178 ? 11.094 2.383 -9.948 1.00 85.06 178 TYR A N 1
ATOM 1501 C CA . TYR A 1 178 ? 11.345 3.369 -10.989 1.00 85.06 178 TYR A CA 1
ATOM 1502 C C . TYR A 1 178 ? 12.300 2.769 -12.016 1.00 85.06 178 TYR A C 1
ATOM 1504 O O . TYR A 1 178 ? 13.384 2.296 -11.669 1.00 85.06 178 TYR A O 1
ATOM 1512 N N . CYS A 1 179 ? 11.897 2.766 -13.282 1.00 83.69 179 CYS A N 1
ATOM 1513 C CA . CYS A 1 179 ? 12.696 2.194 -14.357 1.00 83.69 179 CYS A CA 1
ATOM 1514 C C . CYS A 1 179 ? 13.209 3.298 -15.269 1.00 83.69 179 CYS A C 1
ATOM 1516 O O . CYS A 1 179 ? 12.426 4.117 -15.744 1.00 83.69 179 CYS A O 1
ATOM 1518 N N . GLU A 1 180 ? 14.498 3.263 -15.597 1.00 79.44 180 GLU A N 1
ATOM 1519 C CA . GLU A 1 180 ? 15.084 4.056 -16.674 1.00 79.44 180 GLU A CA 1
ATOM 1520 C C . GLU A 1 180 ? 15.369 3.154 -17.874 1.00 79.44 180 GLU A C 1
ATOM 1522 O O . GLU A 1 180 ? 16.473 2.641 -18.044 1.00 79.44 180 GLU A O 1
ATOM 1527 N N . GLY A 1 181 ? 14.341 2.918 -18.692 1.00 67.31 181 GLY A N 1
ATOM 1528 C CA . GLY A 1 181 ? 14.513 2.255 -19.983 1.00 67.31 181 GLY A CA 1
ATOM 1529 C C . GLY A 1 181 ? 15.078 3.236 -21.008 1.00 67.31 181 GLY A C 1
ATOM 1530 O O . GLY A 1 181 ? 14.505 4.305 -21.213 1.00 67.31 181 GLY A O 1
ATOM 1531 N N . ASP A 1 182 ? 16.175 2.873 -21.670 1.00 64.81 182 ASP A N 1
ATOM 1532 C CA . ASP A 1 182 ? 16.795 3.669 -22.744 1.00 64.81 182 ASP A CA 1
ATOM 1533 C C . ASP A 1 182 ? 16.282 3.289 -24.151 1.00 64.81 182 ASP A C 1
ATOM 1535 O O . ASP A 1 182 ? 16.778 3.775 -25.165 1.00 64.81 182 ASP A O 1
ATOM 1539 N N . GLY A 1 183 ? 15.294 2.390 -24.227 1.00 58.28 183 GLY A N 1
ATOM 1540 C CA . GLY A 1 183 ? 14.742 1.868 -25.479 1.00 58.28 183 GLY A CA 1
ATOM 1541 C C . GLY A 1 183 ? 15.611 0.811 -26.176 1.00 58.28 183 GLY A C 1
ATOM 1542 O O . GLY A 1 183 ? 15.127 0.178 -27.115 1.00 58.28 183 GLY A O 1
ATOM 1543 N N . SER A 1 184 ? 16.838 0.558 -25.701 1.00 60.16 184 SER A N 1
ATOM 1544 C CA . SER A 1 184 ? 17.757 -0.467 -26.229 1.00 60.16 184 SER A CA 1
ATOM 1545 C C . SER A 1 184 ? 17.493 -1.873 -25.674 1.00 60.16 184 SER A C 1
ATOM 1547 O O . SER A 1 184 ? 18.073 -2.849 -26.143 1.00 60.16 184 SER A O 1
ATOM 1549 N N . GLY A 1 185 ? 16.590 -1.985 -24.694 1.00 60.94 185 GLY A N 1
ATOM 1550 C CA . GLY A 1 185 ? 16.290 -3.226 -23.973 1.00 60.94 185 GLY A CA 1
ATOM 1551 C C . GLY A 1 185 ? 17.048 -3.371 -22.653 1.00 60.94 185 GLY A C 1
ATOM 1552 O O . GLY A 1 185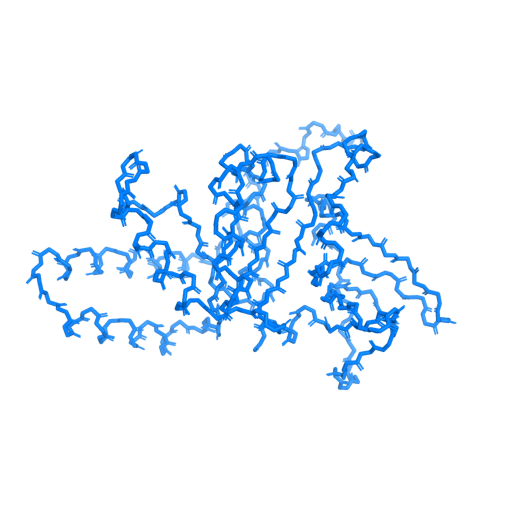 ? 16.739 -4.283 -21.890 1.00 60.94 185 GLY A O 1
ATOM 1553 N N . ASN A 1 186 ? 17.977 -2.457 -22.353 1.00 62.41 186 ASN A N 1
ATOM 1554 C CA . ASN A 1 186 ? 18.584 -2.338 -21.033 1.00 62.41 186 ASN A CA 1
ATOM 1555 C C . ASN A 1 186 ? 17.662 -1.560 -20.089 1.00 62.41 186 ASN A C 1
ATOM 1557 O O . ASN A 1 186 ? 17.068 -0.548 -20.467 1.00 62.41 186 ASN A O 1
ATOM 1561 N N . ILE A 1 187 ? 17.558 -2.039 -18.850 1.00 68.38 187 ILE A N 1
ATOM 1562 C CA . ILE A 1 187 ? 16.800 -1.381 -17.788 1.00 68.38 187 ILE A CA 1
ATOM 1563 C C . ILE A 1 187 ? 17.707 -1.131 -16.596 1.00 68.38 187 ILE A C 1
ATOM 1565 O O . ILE A 1 187 ? 18.366 -2.044 -16.101 1.00 68.38 187 ILE A O 1
ATOM 1569 N N . ASN A 1 188 ? 17.732 0.115 -16.134 1.00 72.31 188 ASN A N 1
ATOM 1570 C CA . ASN A 1 188 ? 18.218 0.424 -14.801 1.00 72.31 188 ASN A CA 1
ATOM 1571 C C . ASN A 1 188 ? 17.002 0.535 -13.882 1.00 72.31 188 ASN A C 1
ATOM 1573 O O . ASN A 1 188 ? 16.118 1.363 -14.118 1.00 72.31 188 ASN A O 1
ATOM 1577 N N . GLU A 1 189 ? 16.930 -0.347 -12.894 1.00 70.62 189 GLU A N 1
ATOM 1578 C CA . GLU A 1 189 ? 15.817 -0.417 -11.959 1.00 70.62 189 GLU A CA 1
ATOM 1579 C C . GLU A 1 189 ? 16.241 0.145 -10.606 1.00 70.62 189 GLU A C 1
ATOM 1581 O O . GLU A 1 189 ? 17.257 -0.255 -10.033 1.00 70.62 189 GLU A O 1
ATOM 1586 N N . GLN A 1 190 ? 15.462 1.100 -10.108 1.00 72.69 190 GLN A N 1
ATOM 1587 C CA . GLN A 1 190 ? 15.605 1.637 -8.766 1.00 72.69 190 GLN A CA 1
ATOM 1588 C C . GLN A 1 190 ? 14.422 1.159 -7.929 1.00 72.69 190 GLN A C 1
ATOM 1590 O O . GLN A 1 190 ? 13.329 1.726 -7.972 1.00 72.69 190 GLN A O 1
ATOM 1595 N N . ASP A 1 191 ? 14.672 0.112 -7.147 1.00 63.44 191 ASP A N 1
ATOM 1596 C CA . ASP A 1 191 ? 13.677 -0.506 -6.262 1.00 63.44 191 ASP A CA 1
ATOM 1597 C C . ASP A 1 191 ? 13.427 0.341 -5.003 1.00 63.44 191 ASP A C 1
ATOM 1599 O O . ASP A 1 191 ? 12.472 0.110 -4.265 1.00 63.44 191 ASP A O 1
ATOM 1603 N N . VAL A 1 192 ? 14.301 1.319 -4.742 1.00 62.78 192 VAL A N 1
ATOM 1604 C CA . VAL A 1 192 ? 14.286 2.123 -3.523 1.00 62.78 192 VAL A CA 1
ATOM 1605 C C . VAL A 1 192 ? 13.635 3.468 -3.777 1.00 62.78 192 VAL A C 1
ATOM 1607 O O . VAL A 1 192 ? 14.171 4.315 -4.498 1.00 62.78 192 VAL A O 1
ATOM 1610 N N . PHE A 1 193 ? 12.549 3.708 -3.059 1.00 64.12 193 PHE A N 1
ATOM 1611 C CA . PHE A 1 193 ? 11.919 5.010 -2.986 1.00 64.12 193 PHE A CA 1
ATOM 1612 C C . PHE A 1 193 ? 12.861 6.051 -2.367 1.00 64.12 193 PHE A C 1
ATOM 1614 O O . PHE A 1 193 ? 13.434 5.834 -1.300 1.00 64.12 193 PHE A O 1
ATOM 1621 N N . ASN A 1 194 ? 13.026 7.186 -3.046 1.00 61.22 194 ASN A N 1
ATOM 1622 C CA . ASN A 1 194 ? 13.791 8.340 -2.575 1.00 61.22 194 ASN A CA 1
ATOM 1623 C C . ASN A 1 194 ? 12.917 9.591 -2.713 1.00 61.22 194 ASN A C 1
ATOM 1625 O O . ASN A 1 194 ? 12.505 9.872 -3.842 1.00 61.22 194 ASN A O 1
ATOM 1629 N N . PRO A 1 195 ? 12.663 10.368 -1.645 1.00 52.00 195 PRO A N 1
ATOM 1630 C CA . PRO A 1 195 ? 11.836 11.565 -1.729 1.00 52.00 195 PRO A CA 1
ATOM 1631 C C . PRO A 1 195 ? 12.428 12.612 -2.668 1.00 52.00 195 PRO A C 1
ATOM 1633 O O . PRO A 1 195 ? 11.687 13.326 -3.329 1.00 52.00 195 PRO A O 1
ATOM 1636 N N . GLU A 1 196 ? 13.757 12.661 -2.796 1.00 51.22 196 GLU A N 1
ATOM 1637 C CA . GLU A 1 196 ? 14.433 13.589 -3.711 1.00 51.22 196 GLU A CA 1
ATOM 1638 C C . GLU A 1 196 ? 14.211 13.235 -5.193 1.00 51.22 196 GLU A C 1
ATOM 1640 O O . GLU A 1 196 ? 14.279 14.105 -6.055 1.00 51.22 196 GLU A O 1
ATOM 1645 N N . ASN A 1 197 ? 13.887 11.972 -5.500 1.00 50.88 197 ASN A N 1
ATOM 1646 C CA . ASN A 1 197 ? 13.625 11.496 -6.863 1.00 50.88 197 ASN A CA 1
ATOM 1647 C C . ASN A 1 197 ? 12.142 11.610 -7.267 1.00 50.88 197 ASN A C 1
ATOM 1649 O O . ASN A 1 197 ? 11.776 11.183 -8.361 1.00 50.88 197 ASN A O 1
ATOM 1653 N N . PHE A 1 198 ? 11.273 12.170 -6.417 1.00 53.75 198 PHE A N 1
ATOM 1654 C CA . PHE A 1 198 ? 9.832 12.300 -6.689 1.00 53.75 198 PHE A CA 1
ATOM 1655 C C . PHE A 1 198 ? 9.487 13.054 -7.970 1.00 53.75 198 PHE A C 1
ATOM 1657 O O . PHE A 1 198 ? 8.419 12.836 -8.537 1.00 53.75 198 PHE A O 1
ATOM 1664 N N . PHE A 1 199 ? 10.356 13.973 -8.383 1.00 49.84 199 PHE A N 1
ATOM 1665 C CA . PHE A 1 199 ? 10.070 14.940 -9.437 1.00 49.84 199 PHE A CA 1
ATOM 1666 C C . PHE A 1 199 ? 10.587 14.519 -10.813 1.00 49.84 199 PHE A C 1
ATOM 1668 O O . PHE A 1 199 ? 10.547 15.327 -11.737 1.00 49.84 199 PHE A O 1
ATOM 1675 N N . HIS A 1 200 ? 11.078 13.285 -10.979 1.00 53.19 200 HIS A N 1
ATOM 1676 C CA . HIS A 1 200 ? 11.415 12.812 -12.320 1.00 53.19 200 HIS A CA 1
ATOM 1677 C C . HIS A 1 200 ? 10.134 12.722 -13.158 1.00 53.19 200 HIS A C 1
ATOM 1679 O O . HIS A 1 200 ? 9.214 11.974 -12.825 1.00 53.19 200 HIS A O 1
ATOM 1685 N N . GLU A 1 201 ? 10.065 13.518 -14.226 1.00 49.91 201 GLU A N 1
ATOM 1686 C CA . GLU A 1 201 ? 8.940 13.527 -15.161 1.00 49.91 201 GLU A CA 1
ATOM 1687 C C . GLU A 1 201 ? 8.791 12.146 -15.817 1.00 49.91 201 GLU A C 1
ATOM 1689 O O . GLU A 1 201 ? 9.725 11.634 -16.441 1.00 49.91 201 GLU A O 1
ATOM 1694 N N . GLU A 1 202 ? 7.607 11.532 -15.706 1.00 54.31 202 GLU A N 1
ATOM 1695 C CA . GLU A 1 202 ? 7.286 10.400 -16.574 1.00 54.31 202 GLU A CA 1
ATOM 1696 C C . GLU A 1 202 ? 7.072 10.928 -17.988 1.00 54.31 202 GLU A C 1
ATOM 1698 O O . GLU A 1 202 ? 6.308 11.870 -18.208 1.00 54.31 202 GLU A O 1
ATOM 1703 N N . ILE A 1 203 ? 7.720 10.292 -18.956 1.00 53.31 203 ILE A N 1
ATOM 1704 C CA . ILE A 1 203 ? 7.476 10.589 -20.362 1.00 53.31 203 ILE A CA 1
ATOM 1705 C C . ILE A 1 203 ? 6.241 9.783 -20.767 1.00 53.31 203 ILE A C 1
ATOM 1707 O O . ILE A 1 203 ? 6.330 8.573 -20.978 1.00 53.31 203 ILE A O 1
ATOM 1711 N N . GLU A 1 204 ? 5.080 10.434 -20.856 1.00 46.28 204 GLU A N 1
ATOM 1712 C CA . GLU A 1 204 ? 3.867 9.795 -21.372 1.00 46.28 204 GLU A CA 1
ATOM 1713 C C . GLU A 1 204 ? 4.070 9.401 -22.842 1.00 46.28 204 GLU A C 1
ATOM 1715 O O . GLU A 1 204 ? 4.330 10.245 -23.702 1.00 46.28 204 GLU A O 1
ATOM 1720 N N . SER A 1 205 ? 3.933 8.111 -23.161 1.00 44.47 205 SER A N 1
ATOM 1721 C CA . SER A 1 205 ? 3.845 7.679 -24.556 1.00 44.47 205 SER A CA 1
ATOM 1722 C C . SER A 1 205 ? 2.409 7.483 -25.007 1.00 44.47 205 SER A C 1
ATOM 1724 O O . SER A 1 205 ? 1.607 6.809 -24.367 1.00 44.47 205 SER A O 1
ATOM 1726 N N . ASN A 1 206 ? 2.127 7.977 -26.211 1.00 41.31 206 ASN A N 1
ATOM 1727 C CA . ASN A 1 206 ? 0.863 7.777 -26.922 1.00 41.31 206 ASN A CA 1
ATOM 1728 C C . ASN A 1 206 ? 0.652 6.332 -27.431 1.00 41.31 206 ASN A C 1
ATOM 1730 O O . ASN A 1 206 ? -0.293 6.066 -28.173 1.00 41.31 206 ASN A O 1
ATOM 1734 N N . SER A 1 207 ? 1.521 5.379 -27.074 1.00 45.47 207 SER A N 1
ATOM 1735 C CA . SER A 1 207 ? 1.382 3.969 -27.451 1.00 45.47 207 SER A CA 1
ATOM 1736 C C . SER A 1 207 ? 0.738 3.190 -26.308 1.00 45.47 207 SER A C 1
ATOM 1738 O O . SER A 1 207 ? 1.330 3.074 -25.241 1.00 45.47 207 SER A O 1
ATOM 1740 N N . GLY A 1 208 ? -0.464 2.650 -26.534 1.00 42.69 208 GLY A N 1
ATOM 1741 C CA . GLY A 1 208 ? -1.291 2.013 -25.504 1.00 42.69 208 GLY A CA 1
ATOM 1742 C C . GLY A 1 208 ? -0.530 1.119 -24.509 1.00 42.69 208 GLY A C 1
ATOM 1743 O O . GLY A 1 208 ? 0.187 0.193 -24.893 1.00 42.69 208 GLY A O 1
ATOM 1744 N N . PHE A 1 209 ? -0.740 1.389 -23.219 1.00 45.81 209 PHE A N 1
ATOM 1745 C CA . PHE A 1 209 ? -0.074 0.755 -22.080 1.00 45.81 209 PHE A CA 1
ATOM 1746 C C . PHE A 1 209 ? -0.481 -0.725 -21.914 1.00 45.81 209 PHE A C 1
ATOM 1748 O O . PHE A 1 209 ? -1.475 -1.072 -21.263 1.00 45.81 209 PHE A O 1
ATOM 1755 N N . LYS A 1 210 ? 0.287 -1.640 -22.512 1.00 52.31 210 LYS A N 1
ATOM 1756 C CA . LYS A 1 210 ? 0.169 -3.096 -22.296 1.00 52.31 210 LYS A CA 1
ATOM 1757 C C . LYS A 1 210 ? 1.136 -3.556 -21.203 1.00 52.31 210 LYS A C 1
ATOM 1759 O O . LYS A 1 210 ? 2.092 -2.855 -20.908 1.00 52.31 210 LYS A O 1
ATOM 1764 N N . ASN A 1 211 ? 0.883 -4.722 -20.606 1.00 59.91 211 ASN A N 1
ATOM 1765 C CA . ASN A 1 211 ? 1.852 -5.356 -19.707 1.00 59.91 211 ASN A CA 1
ATOM 1766 C C . ASN A 1 211 ? 3.134 -5.627 -20.501 1.00 59.91 211 ASN A C 1
ATOM 1768 O O . ASN A 1 211 ? 3.064 -6.149 -21.618 1.00 59.91 211 ASN A O 1
ATOM 1772 N N . LEU A 1 212 ? 4.281 -5.239 -19.951 1.00 65.62 212 LEU A N 1
ATOM 1773 C CA . LEU A 1 212 ? 5.564 -5.310 -20.640 1.00 65.62 212 LEU A CA 1
ATOM 1774 C C . LEU A 1 212 ? 6.455 -6.348 -19.970 1.00 65.62 212 LEU A C 1
ATOM 1776 O O . LEU A 1 212 ? 6.516 -6.421 -18.749 1.00 65.62 212 LEU A O 1
ATOM 1780 N N . ASN A 1 213 ? 7.212 -7.101 -20.763 1.00 70.56 213 ASN A N 1
ATOM 1781 C CA . ASN A 1 213 ? 8.325 -7.881 -20.217 1.00 70.56 213 ASN A CA 1
ATOM 1782 C C . ASN A 1 213 ? 9.495 -6.961 -19.821 1.00 70.56 213 ASN A C 1
ATOM 1784 O O . ASN A 1 213 ? 10.242 -7.287 -18.911 1.00 70.56 213 ASN A O 1
ATOM 1788 N N . VAL A 1 214 ? 9.640 -5.807 -20.491 1.00 72.94 214 VAL A N 1
ATOM 1789 C CA . VAL A 1 214 ? 10.704 -4.822 -20.240 1.00 72.94 214 VAL A CA 1
ATOM 1790 C C . VAL A 1 214 ? 10.156 -3.394 -20.426 1.00 72.94 214 VAL A C 1
ATOM 1792 O O . VAL A 1 214 ? 9.589 -3.108 -21.490 1.00 72.94 214 VAL A O 1
ATOM 1795 N N . PRO A 1 215 ? 10.311 -2.493 -19.436 1.00 76.81 215 PRO A N 1
ATOM 1796 C CA . PRO A 1 215 ? 10.030 -1.066 -19.567 1.00 76.81 215 PRO A CA 1
ATOM 1797 C C . PRO A 1 215 ? 10.834 -0.427 -20.700 1.00 76.81 215 PRO A C 1
ATOM 1799 O O . PRO A 1 215 ? 12.047 -0.587 -20.789 1.00 76.81 215 PRO A O 1
ATOM 1802 N N . LYS A 1 216 ? 10.159 0.325 -21.574 1.00 71.00 216 LYS A N 1
ATOM 1803 C CA . LYS A 1 216 ? 10.803 1.037 -22.696 1.00 71.00 216 LYS A CA 1
ATOM 1804 C C . LYS A 1 216 ? 10.989 2.532 -22.443 1.00 71.00 216 LYS A C 1
ATOM 1806 O O . LYS A 1 216 ? 11.563 3.214 -23.282 1.00 71.00 216 LYS A O 1
ATOM 1811 N N . GLN A 1 217 ? 10.444 3.034 -21.340 1.00 75.56 217 GLN A N 1
ATOM 1812 C CA . GLN A 1 217 ? 10.363 4.453 -21.007 1.00 75.56 217 GLN A CA 1
ATOM 1813 C C . GLN A 1 217 ? 10.616 4.657 -19.524 1.00 75.56 217 GLN A C 1
ATOM 1815 O O . GLN A 1 217 ? 10.359 3.758 -18.716 1.00 75.56 217 GLN A O 1
ATOM 1820 N N . ARG A 1 218 ? 11.065 5.868 -19.195 1.00 82.12 218 ARG A N 1
ATOM 1821 C CA . ARG A 1 218 ? 11.233 6.326 -17.821 1.00 82.12 218 ARG A CA 1
ATOM 1822 C C . ARG A 1 218 ? 9.886 6.463 -17.124 1.00 82.12 218 ARG A C 1
ATOM 1824 O O . ARG A 1 218 ? 8.989 7.104 -17.667 1.00 82.12 218 ARG A O 1
ATOM 1831 N N . GLY A 1 219 ? 9.756 5.866 -15.944 1.00 84.44 219 GLY A N 1
ATOM 1832 C CA . GLY A 1 219 ? 8.556 6.014 -15.126 1.00 84.44 219 GLY A CA 1
ATOM 1833 C C . GLY A 1 219 ? 8.430 4.987 -14.012 1.00 84.44 219 GLY A C 1
ATOM 1834 O O . GLY A 1 219 ? 9.313 4.145 -13.819 1.00 84.44 219 GLY A O 1
ATOM 1835 N N . TRP A 1 220 ? 7.315 5.068 -13.286 1.00 87.62 220 TRP A N 1
ATOM 1836 C CA . TRP A 1 220 ? 6.999 4.147 -12.201 1.00 87.62 220 TRP A CA 1
ATOM 1837 C C . TRP A 1 220 ? 6.228 2.933 -12.712 1.00 87.62 220 TRP A C 1
ATOM 1839 O O . TRP A 1 220 ? 5.249 3.049 -13.453 1.00 87.62 220 TRP A O 1
ATOM 1849 N N . TYR A 1 221 ? 6.643 1.748 -12.276 1.00 89.88 221 TYR A N 1
ATOM 1850 C CA . TYR A 1 221 ? 6.036 0.477 -12.653 1.00 89.88 221 TYR A CA 1
ATOM 1851 C C . TYR A 1 221 ? 5.825 -0.399 -11.425 1.00 89.88 221 TYR A C 1
ATOM 1853 O O . TYR A 1 221 ? 6.597 -0.351 -10.476 1.00 89.88 221 TYR A O 1
ATOM 1861 N N . VAL A 1 222 ? 4.810 -1.254 -11.475 1.00 91.94 222 VAL A N 1
ATOM 1862 C CA . VAL A 1 222 ? 4.696 -2.426 -10.612 1.00 91.94 222 VAL A CA 1
ATOM 1863 C C . VAL A 1 222 ? 5.348 -3.602 -11.332 1.00 91.94 222 VAL A C 1
ATOM 1865 O O . VAL A 1 222 ? 4.867 -4.048 -12.378 1.00 91.94 222 VAL A O 1
ATOM 1868 N N . ARG A 1 223 ? 6.466 -4.077 -10.788 1.00 91.38 223 ARG A N 1
ATOM 1869 C CA . ARG A 1 223 ? 7.205 -5.262 -11.225 1.00 91.38 223 ARG A CA 1
ATOM 1870 C C . ARG A 1 223 ? 6.650 -6.497 -10.526 1.00 91.38 223 ARG A C 1
ATOM 1872 O O . ARG A 1 223 ? 6.684 -6.592 -9.305 1.00 91.38 223 ARG A O 1
ATOM 1879 N N . PHE A 1 224 ? 6.226 -7.479 -11.308 1.00 90.56 224 PHE A N 1
ATOM 1880 C CA . PHE A 1 224 ? 5.791 -8.802 -10.867 1.00 90.56 224 PHE A CA 1
ATOM 1881 C C . PHE A 1 224 ? 6.836 -9.843 -11.269 1.00 90.56 224 PHE A C 1
ATOM 1883 O O . PHE A 1 224 ? 7.356 -9.783 -12.383 1.00 90.56 224 PHE A O 1
ATOM 1890 N N . LYS A 1 225 ? 7.102 -10.831 -10.409 1.00 86.75 225 LYS A N 1
ATOM 1891 C CA . LYS A 1 225 ? 7.956 -11.988 -10.719 1.00 86.75 225 LYS A CA 1
ATOM 1892 C C . LYS A 1 225 ? 7.069 -13.211 -10.947 1.00 86.75 225 LYS A C 1
ATOM 1894 O O . LYS A 1 225 ? 6.407 -13.676 -10.025 1.00 86.75 225 LYS A O 1
ATOM 1899 N N . LYS A 1 226 ? 7.049 -13.756 -12.165 1.00 81.75 226 LYS A N 1
ATOM 1900 C CA . LYS A 1 226 ? 6.286 -14.969 -12.503 1.00 81.75 226 LYS A CA 1
ATOM 1901 C C . LYS A 1 226 ? 7.185 -15.961 -13.228 1.00 81.75 226 LYS A C 1
ATOM 1903 O O . LYS A 1 226 ? 7.758 -15.638 -14.262 1.00 81.75 226 LYS A O 1
ATOM 1908 N N . ASN A 1 227 ? 7.313 -17.172 -12.682 1.00 83.81 227 ASN A N 1
ATOM 1909 C CA . ASN A 1 227 ? 8.149 -18.245 -13.240 1.00 83.81 227 ASN A CA 1
ATOM 1910 C C . ASN A 1 227 ? 9.594 -17.795 -13.550 1.00 83.81 227 ASN A C 1
ATOM 1912 O O . ASN A 1 227 ? 10.139 -18.106 -14.605 1.00 83.81 227 ASN A O 1
ATOM 1916 N N . GLY A 1 228 ? 10.195 -17.004 -12.654 1.00 81.12 228 GLY A N 1
ATOM 1917 C CA . GLY A 1 228 ? 11.566 -16.499 -12.806 1.00 81.12 228 GLY A CA 1
ATOM 1918 C C . GLY A 1 228 ? 11.735 -15.349 -13.806 1.00 81.12 228 GLY A C 1
ATOM 1919 O O . GLY A 1 228 ? 12.851 -14.875 -13.983 1.00 81.12 228 GLY A O 1
ATOM 1920 N N . THR A 1 229 ? 10.653 -14.876 -14.429 1.00 84.12 229 THR A N 1
ATOM 1921 C CA . THR A 1 229 ? 10.669 -13.735 -15.355 1.00 84.12 229 THR A CA 1
ATOM 1922 C C . THR A 1 229 ? 9.950 -12.540 -14.734 1.00 84.12 229 THR A C 1
ATOM 1924 O O . THR A 1 229 ? 8.911 -12.705 -14.090 1.00 84.12 229 THR A O 1
ATOM 1927 N N . PHE A 1 230 ? 10.491 -11.338 -14.935 1.00 87.62 230 PHE A N 1
ATOM 1928 C CA . PHE A 1 230 ? 9.845 -10.101 -14.513 1.00 87.62 230 PHE A CA 1
ATOM 1929 C C . PHE A 1 230 ? 8.891 -9.568 -15.582 1.00 87.62 230 PHE A C 1
ATOM 1931 O O . PHE A 1 230 ? 9.179 -9.602 -16.777 1.00 87.62 230 PHE A O 1
ATOM 1938 N N . THR A 1 231 ? 7.750 -9.057 -15.134 1.00 89.62 231 THR A N 1
ATOM 1939 C CA . THR A 1 231 ? 6.793 -8.315 -15.958 1.00 89.62 231 THR A CA 1
ATOM 1940 C C . THR A 1 231 ? 6.427 -7.019 -15.262 1.00 89.62 231 THR A C 1
ATOM 1942 O O . THR A 1 231 ? 6.320 -6.989 -14.040 1.00 89.62 231 THR A O 1
ATOM 1945 N N . TYR A 1 232 ? 6.183 -5.972 -16.033 1.00 89.12 232 TYR A N 1
ATOM 1946 C CA . TYR A 1 232 ? 6.019 -4.614 -15.545 1.00 89.12 232 TYR A CA 1
ATOM 1947 C C . TYR A 1 232 ? 4.679 -4.051 -16.015 1.00 89.12 232 TYR A C 1
ATOM 1949 O O . TYR A 1 232 ? 4.312 -4.157 -17.192 1.00 89.12 232 TYR A O 1
ATOM 1957 N N . ILE A 1 233 ? 3.951 -3.438 -15.086 1.00 90.25 233 ILE A N 1
ATOM 1958 C CA . ILE A 1 233 ? 2.711 -2.704 -15.345 1.00 90.25 233 ILE A CA 1
ATOM 1959 C C . ILE A 1 233 ? 2.952 -1.249 -14.939 1.00 90.25 233 ILE A C 1
ATOM 1961 O O . ILE A 1 233 ? 3.365 -1.033 -13.805 1.00 90.25 233 ILE A O 1
ATOM 1965 N N . PRO A 1 234 ? 2.714 -0.249 -15.807 1.00 90.25 234 PRO A N 1
ATOM 1966 C CA . PRO A 1 234 ? 2.822 1.156 -15.411 1.00 90.25 234 PRO A CA 1
ATOM 1967 C C . PRO A 1 234 ? 1.991 1.443 -14.157 1.00 90.25 234 PRO A C 1
ATOM 1969 O O . PRO A 1 234 ? 0.846 0.989 -14.066 1.00 90.25 234 PRO A O 1
ATOM 1972 N N . LEU A 1 235 ? 2.546 2.191 -13.202 1.00 90.62 235 LEU A N 1
ATOM 1973 C CA . LEU A 1 235 ? 1.891 2.454 -11.919 1.00 90.62 235 LEU A CA 1
ATOM 1974 C C . LEU A 1 235 ? 0.539 3.156 -12.112 1.00 90.62 235 LEU A C 1
ATOM 1976 O O . LEU A 1 235 ? -0.438 2.783 -11.467 1.00 90.62 235 LEU A O 1
ATOM 1980 N N . SER A 1 236 ? 0.454 4.073 -13.080 1.00 87.19 236 SER A N 1
ATOM 1981 C CA . SER A 1 236 ? -0.790 4.743 -13.485 1.00 87.19 236 SER A CA 1
ATOM 1982 C C . SER A 1 236 ? -1.910 3.775 -13.872 1.00 87.19 236 SER A C 1
ATOM 1984 O O . SER A 1 236 ? -3.065 4.018 -13.545 1.00 87.19 236 SER A O 1
ATOM 1986 N N . LYS A 1 237 ? -1.576 2.661 -14.531 1.00 87.75 237 LYS A N 1
ATOM 1987 C CA . LYS A 1 237 ? -2.533 1.620 -14.925 1.00 87.75 237 LYS A CA 1
ATOM 1988 C C . LYS A 1 237 ? -2.882 0.690 -13.766 1.00 87.75 237 LYS A C 1
ATOM 1990 O O . LYS A 1 237 ? -4.003 0.204 -13.668 1.00 87.75 237 LYS A O 1
ATOM 1995 N N . TRP A 1 238 ? -1.920 0.396 -12.899 1.00 91.69 238 TRP A N 1
ATOM 1996 C CA . TRP A 1 238 ? -2.177 -0.432 -11.722 1.00 91.69 238 TRP A CA 1
ATOM 1997 C C . TRP A 1 238 ? -3.098 0.276 -10.709 1.00 91.69 238 TRP A C 1
ATOM 1999 O O . TRP A 1 238 ? -3.906 -0.376 -10.040 1.00 91.69 238 TRP A O 1
ATOM 2009 N N . LEU A 1 239 ? -3.010 1.610 -10.658 1.00 88.25 239 LEU A N 1
ATOM 2010 C CA . LEU A 1 239 ? -3.831 2.513 -9.847 1.00 88.25 239 LEU A CA 1
ATOM 2011 C C . LEU A 1 239 ? -5.087 3.059 -10.564 1.00 88.25 239 LEU A C 1
ATOM 2013 O O . LEU A 1 239 ? -5.727 3.963 -10.028 1.00 88.25 239 LEU A O 1
ATOM 2017 N N . SER A 1 240 ? -5.446 2.535 -11.744 1.00 79.88 240 SER A N 1
ATOM 2018 C CA . SER A 1 240 ? -6.656 2.930 -12.493 1.00 79.88 240 SER A CA 1
ATOM 2019 C C . SER A 1 240 ? -7.808 1.944 -12.383 1.00 79.88 240 SER A C 1
ATOM 2021 O O . SER A 1 240 ? -7.531 0.742 -12.152 1.00 79.88 240 SER A O 1
#

Sequence (240 aa):
MILLQDLFQPRLFEEYIDKDIEYEYRRFQEESHYLKNEDDWEGLENLGKQYYQSSKCKLFVFLSHSHSDLQYTMGLISFLRNRYNVYVYIDSEDKSLPLRTSIKTAQVIKKKIKTCDRFLFLASNGAIASKWCNWELGMGDVQKLPDNLAFLAWHDTQIARQNYRGNEYMEIYPFIVYCEGDGSGNINEQDVFNPENFFHEEIESNSGFKNLNVPKQRGWYVRFKKNGTFTYIPLSKWLS

Secondary structure (DSSP, 8-state):
---TTGGG-GGGSSTTS-HHHHHHHHHHHHHHHHHHHTT-HHHHHHHHHHHHHHS---EEEEEE--GGGHHHHHHHHHHHHHHH-EEEE-GGG-TTS-SS--HHHHHHHHHHHHHSSEEEEEE-HHHHH-HHHHHHHHHHHHHHTTTSEEEEEE-SSHHHHHH----GGGGGS-EEEEEEE-SSS-EEEE-EE-GGGTTPPP---SS----BSS--SSEEEEEEEETTEEEEEEHHHHT-

pLDDT: mean 72.25, std 18.82, range [21.88, 97.12]

Fo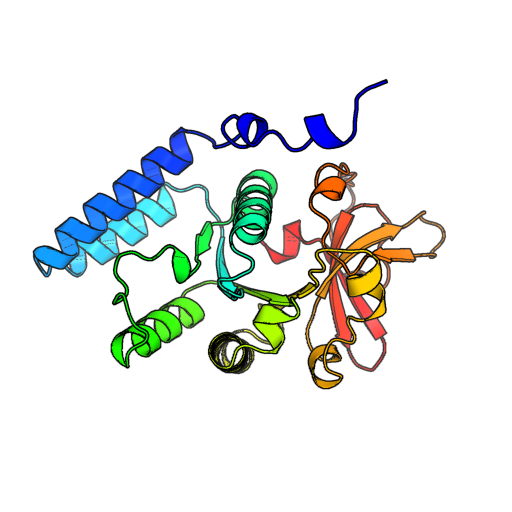ldseek 3Di:
DDDPVVVPDCVVVVPPDPVVVVVLVVVLVVQLVVCVVVVNPVSNVVSVVVCCVVQPADFEEEEQDFPVCVVVVSLVQSLCCRPQVHHYDYLVPPPVDPPDDDPVSVVVLLVSLQPGQAYEYAAEPRLLPDPVSVVSVVSNCVRQPDQRYEYQYEDPDPVSVVVPPPDPVCLQHWAKWWWAAPQPQDIDIGSYDDSVCSPDDWDDDPPDFDWALGDNTTAIWTWHADPNGIITGGPSVSSD